Protein AF-A0A6V7U107-F1 (afdb_monomer)

Sequence (267 aa):
MDFKPQNLLFEKGKNPILKAIDFGGSVLLKDNNGNKRTKIIIKNATSSPYFLPPEINRQYLHSITDKIKESSNKNKYSFEREFIDINDNIRLIVSTKTDSWEFGIIILQMILLNDTAINYVGNSNWKKEIVETLSRINNFYTNSEEWIEGGKEQMELFNSEIKLLLEIRIKYPILFLLLSALMNKLPEERLSAEGIRNFLKFKCNIISFLSSNATSGFISMLNLKKRNSFSFTEEHVKLLEKGDKEEENILNKYNKLRIAPLCDKSF

Radius of gyration: 20.26 Å; Cα contacts (8 Å, |Δi|>4): 295; chains: 1; bounding box: 53×47×57 Å

Secondary structure (DSSP, 8-state):
----GGGEEEE-SSS-EEEE--GGG---SB-TT-PBPPEEE-TTSS--GGGS-HHHHHHHHHHHHHHHHHHHTT-------------S-EEE---HHHHHHHHHHHHHHHHHHHHHHTT-SS-TTHHHHHHHHHHHHHHHHHHTTTHHHHTHHHHHHTHHHHHHHHHHHHHSHHHHHHHHHHS-SSGGGSPPHHHHHHHHTTSSB---GGG-----HHHHHHHGGGTTS----HHHHHHHHHHHHHHHHHHHHTHHHHHSPBPP---

Nearest PDB structures (foldseek):
  8ver-assembly1_F  TM=1.456E-01  e=5.861E+00  Escherichia coli

Solvent-accessible surface area (backbone atoms only — not comparable to full-atom values): 15391 Å² total; per-residue (Å²): 79,44,61,47,74,91,29,49,48,76,46,85,60,101,73,66,44,78,42,81,50,74,67,86,37,63,76,72,58,51,48,101,85,67,48,77,44,68,44,67,51,49,98,87,58,57,45,68,78,53,47,50,42,39,69,51,49,50,53,51,52,51,58,48,51,54,50,49,56,63,51,52,79,72,54,93,78,76,98,62,96,68,81,78,81,72,85,65,70,41,76,43,82,71,58,79,42,44,41,31,25,14,51,27,49,49,52,50,51,53,52,51,47,58,64,44,63,76,75,45,92,79,59,90,54,56,68,57,55,50,52,51,50,45,34,52,49,38,48,53,56,50,48,58,67,59,43,79,79,52,43,68,65,57,49,66,76,41,46,68,54,55,50,50,54,39,50,42,29,50,75,38,40,71,59,36,56,50,36,53,34,22,58,22,52,51,55,74,68,12,35,28,75,65,21,49,54,31,39,80,66,47,61,15,17,72,88,50,86,89,76,58,97,52,83,33,59,68,44,45,58,62,57,32,68,79,66,81,68,59,81,78,54,73,67,54,50,54,39,49,59,50,23,53,52,48,45,51,54,47,42,64,74,37,54,56,40,70,72,29,52,74,47,47,42,68,134

Foldseek 3Di:
DADAPVQWDWDDDPDIDIDGHDCQLPDDQADPVRDGDWDFDDPPRHYDLLLFALQQNVLVVVVVVVVVVVVCVPDDDDPDPDPPPCRDGRTGRDDLLSNLSSVLLRLQLVVLCVVVVVVDPPDPCSVVVSVVLSNLLRVCLNCLVCCLVVFPVVCVVCVVNLLVLLVCLLPPVLSSLLSLQSNFNDSLSHAHPVLSVCSVVLQAAAPDLVHDPDDGSVSVVVVCVVVPRHDDDPSSVVSVVSSVVSNVVVCVVPVSNVPHHHGDSDD

Mean predicted aligned error: 11.2 Å

InterPro domains:
  IPR000719 Protein kinase domain [PS50011] (1-200)
  IPR011009 Protein kinase-like domain superfamily [SSF56112] (2-198)

Structure (mmCIF, N/CA/C/O backbone):
data_AF-A0A6V7U107-F1
#
_entry.id   AF-A0A6V7U107-F1
#
loop_
_atom_site.group_PDB
_atom_site.id
_atom_site.type_symbol
_atom_site.label_atom_id
_atom_site.label_alt_id
_atom_site.label_comp_id
_atom_site.label_asym_id
_atom_site.label_entity_id
_atom_site.label_seq_id
_atom_site.pdbx_PDB_ins_code
_atom_site.Cartn_x
_atom_site.Cartn_y
_atom_site.Cartn_z
_atom_site.occupancy
_atom_site.B_iso_or_equiv
_atom_site.auth_seq_id
_atom_site.auth_comp_id
_atom_site.auth_asym_id
_atom_site.auth_atom_id
_atom_site.pdbx_PDB_model_num
ATOM 1 N N . MET A 1 1 ? -0.071 -7.478 -10.499 1.00 71.19 1 MET A N 1
ATOM 2 C CA . MET A 1 1 ? 0.447 -7.067 -11.819 1.00 71.19 1 MET A CA 1
ATOM 3 C C . MET A 1 1 ? -0.593 -6.290 -12.622 1.00 71.19 1 MET A C 1
ATOM 5 O O . MET A 1 1 ? -0.212 -5.617 -13.575 1.00 71.19 1 MET A O 1
ATOM 9 N N . ASP A 1 2 ? -1.884 -6.410 -12.294 1.00 80.19 2 ASP A N 1
ATOM 10 C CA . ASP A 1 2 ? -2.918 -5.437 -12.671 1.00 80.19 2 ASP A CA 1
ATOM 11 C C . ASP A 1 2 ? -4.034 -5.417 -11.606 1.00 80.19 2 ASP A C 1
ATOM 13 O O . ASP A 1 2 ? -5.223 -5.351 -11.910 1.00 80.19 2 ASP A O 1
ATOM 17 N N . PHE A 1 3 ? -3.669 -5.572 -10.329 1.00 85.12 3 PHE A N 1
ATOM 18 C CA . PHE A 1 3 ? -4.636 -5.595 -9.242 1.00 85.12 3 PHE A CA 1
ATOM 19 C C . PHE A 1 3 ? -5.018 -4.160 -8.874 1.00 85.12 3 PHE A C 1
ATOM 21 O O . PHE A 1 3 ? -4.260 -3.419 -8.258 1.00 85.12 3 PHE A O 1
ATOM 28 N N . LYS A 1 4 ? -6.205 -3.739 -9.306 1.00 86.38 4 LYS A N 1
ATOM 29 C CA . LYS A 1 4 ? -6.712 -2.369 -9.150 1.00 86.38 4 LYS A CA 1
ATOM 30 C C . LYS A 1 4 ? -8.222 -2.385 -8.914 1.00 86.38 4 LYS A C 1
ATOM 32 O O . LYS A 1 4 ? -8.867 -3.376 -9.258 1.00 86.38 4 LYS A O 1
ATOM 37 N N . PRO A 1 5 ? -8.827 -1.306 -8.385 1.00 87.38 5 PRO A N 1
ATOM 38 C CA . PRO A 1 5 ? -10.258 -1.289 -8.080 1.00 87.38 5 PRO A CA 1
ATOM 39 C C . PRO A 1 5 ? -11.156 -1.587 -9.284 1.00 87.38 5 PRO A C 1
ATOM 41 O O . PRO A 1 5 ? -12.206 -2.194 -9.125 1.00 87.38 5 PRO A O 1
ATOM 44 N N . GLN A 1 6 ? -10.740 -1.200 -10.494 1.00 87.38 6 GLN A N 1
ATOM 45 C CA . GLN A 1 6 ? -11.477 -1.479 -11.732 1.00 87.38 6 GLN A CA 1
ATOM 46 C C . GLN A 1 6 ? -11.552 -2.981 -12.048 1.00 87.38 6 GLN A C 1
ATOM 48 O O . GLN A 1 6 ? -12.485 -3.415 -12.716 1.00 87.38 6 GLN A O 1
ATOM 53 N N . ASN A 1 7 ? -10.607 -3.765 -11.524 1.00 91.12 7 ASN A N 1
ATOM 54 C CA . ASN A 1 7 ? -10.512 -5.209 -11.720 1.00 91.12 7 ASN A CA 1
ATOM 55 C C . ASN A 1 7 ? -11.118 -5.987 -10.537 1.00 91.12 7 ASN A C 1
ATOM 57 O O . ASN A 1 7 ? -10.843 -7.172 -10.344 1.00 91.12 7 ASN A O 1
ATOM 61 N N . LEU A 1 8 ? -11.952 -5.321 -9.732 1.00 91.75 8 LEU A N 1
ATOM 62 C CA . LEU A 1 8 ? -12.686 -5.894 -8.612 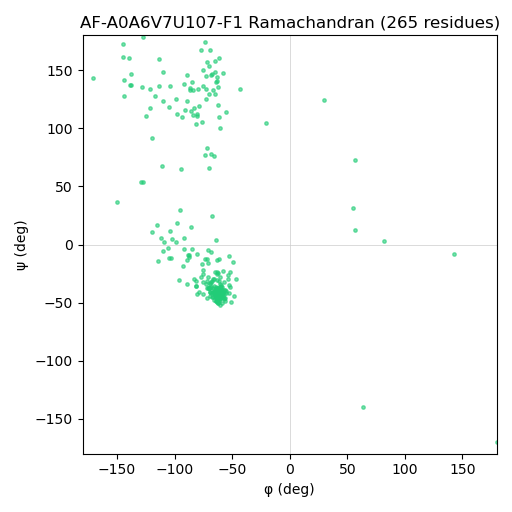1.00 91.75 8 LEU A CA 1
ATOM 63 C C . LEU A 1 8 ? -14.191 -5.691 -8.819 1.00 91.75 8 LEU A C 1
ATOM 65 O O . LEU A 1 8 ? -14.683 -4.565 -8.823 1.00 91.75 8 LEU A O 1
ATOM 69 N N . LEU A 1 9 ? -14.940 -6.787 -8.937 1.00 92.44 9 LEU A N 1
ATOM 70 C CA . LEU A 1 9 ? -16.400 -6.760 -8.985 1.00 92.44 9 LEU A CA 1
ATOM 71 C C . LEU A 1 9 ? -16.985 -7.086 -7.618 1.00 92.44 9 LEU A C 1
ATOM 73 O O . LEU A 1 9 ? -16.695 -8.135 -7.040 1.00 92.44 9 LEU A O 1
ATOM 77 N N . PHE A 1 10 ? -17.840 -6.195 -7.124 1.00 92.62 10 PHE A N 1
ATOM 78 C CA . PHE A 1 10 ? -18.552 -6.375 -5.868 1.00 92.62 10 PHE A CA 1
ATOM 79 C C . PHE A 1 10 ? -20.017 -6.737 -6.117 1.00 92.62 10 PHE A C 1
ATOM 81 O O . PHE A 1 10 ? -20.782 -5.957 -6.682 1.00 92.62 10 PHE A O 1
ATOM 88 N N . GLU A 1 11 ? -20.409 -7.918 -5.659 1.00 93.44 11 GLU A N 1
ATOM 89 C CA . GLU A 1 11 ? -21.779 -8.412 -5.700 1.00 93.44 11 GLU A CA 1
ATOM 90 C C . GLU A 1 11 ? -22.439 -8.175 -4.335 1.00 93.44 11 GLU A C 1
ATOM 92 O O . GLU A 1 11 ? -22.054 -8.765 -3.320 1.00 93.44 11 GLU A O 1
ATOM 97 N N . LYS A 1 12 ? -23.430 -7.275 -4.301 1.00 90.88 12 LYS A N 1
ATOM 98 C CA . LYS A 1 12 ? -24.182 -6.943 -3.085 1.00 90.88 12 LYS A CA 1
ATOM 99 C C . LYS A 1 12 ? -25.246 -8.013 -2.819 1.00 90.88 12 LYS A C 1
ATOM 101 O O . LYS A 1 12 ? -26.008 -8.368 -3.709 1.00 90.88 12 LYS A O 1
ATOM 106 N N . GLY A 1 13 ? -25.357 -8.472 -1.575 1.00 88.94 13 GLY A N 1
ATOM 107 C CA . GLY A 1 13 ? -26.360 -9.458 -1.168 1.00 88.94 13 GLY A CA 1
ATOM 108 C C . GLY A 1 13 ? -26.256 -9.808 0.314 1.00 88.94 13 GLY A C 1
ATOM 109 O O . GLY A 1 13 ? -25.519 -9.157 1.053 1.00 88.94 13 GLY A O 1
ATOM 110 N N . LYS A 1 14 ? -26.980 -10.852 0.750 1.00 86.75 14 LYS A N 1
ATOM 111 C CA . LYS A 1 14 ? -26.891 -11.375 2.132 1.00 86.75 14 LYS A CA 1
ATOM 112 C C . LYS A 1 14 ? -25.478 -11.860 2.476 1.00 86.75 14 LYS A C 1
ATOM 114 O O . LYS A 1 14 ? -25.039 -11.691 3.605 1.00 86.75 14 LYS A O 1
ATOM 119 N N . ASN A 1 15 ? -24.777 -12.404 1.481 1.00 89.38 15 ASN A N 1
ATOM 120 C CA . ASN A 1 15 ? -23.368 -12.766 1.548 1.00 89.38 15 ASN A CA 1
ATOM 121 C C . ASN A 1 15 ? -22.635 -11.946 0.481 1.00 89.38 15 ASN A C 1
ATOM 123 O O . ASN A 1 15 ? -22.631 -12.363 -0.675 1.00 89.38 15 ASN A O 1
ATOM 127 N N . PRO A 1 16 ? -22.108 -10.758 0.812 1.00 91.25 16 PRO A N 1
ATOM 128 C CA . PRO A 1 16 ? -21.412 -9.928 -0.162 1.00 91.25 16 PRO A CA 1
ATOM 129 C C . PRO A 1 16 ? -20.167 -10.649 -0.691 1.00 91.25 16 PRO A C 1
ATOM 131 O O . PRO A 1 16 ? -19.405 -11.226 0.087 1.00 91.25 16 PRO A O 1
ATOM 134 N N . ILE A 1 17 ? -19.957 -10.609 -2.009 1.00 92.62 17 ILE A N 1
ATOM 135 C CA . ILE A 1 17 ? -18.827 -11.277 -2.668 1.00 92.62 17 ILE A CA 1
ATOM 136 C C . ILE A 1 17 ? -18.003 -10.240 -3.421 1.00 92.62 17 ILE A C 1
ATOM 138 O O . ILE A 1 17 ? -18.543 -9.423 -4.161 1.00 92.62 17 ILE A O 1
ATOM 142 N N . LEU A 1 18 ? -16.683 -10.303 -3.258 1.00 92.25 18 LEU A N 1
ATOM 143 C CA . LEU A 1 18 ? -15.728 -9.547 -4.059 1.00 92.25 18 LEU A CA 1
ATOM 144 C C . LEU A 1 18 ? -14.974 -10.522 -4.970 1.00 92.25 18 LEU A C 1
ATOM 146 O O . LEU A 1 18 ? -14.384 -11.486 -4.483 1.00 92.25 18 LEU A O 1
ATOM 150 N N . LYS A 1 19 ? -15.017 -10.294 -6.284 1.00 92.94 19 LYS A N 1
ATOM 151 C CA . LYS A 1 19 ? -14.391 -11.146 -7.306 1.00 92.94 19 LYS A CA 1
ATOM 152 C C . LYS A 1 19 ? -13.322 -10.348 -8.048 1.00 92.94 19 LYS A C 1
ATOM 154 O O . LYS A 1 19 ? -13.613 -9.265 -8.550 1.00 92.94 19 LYS A O 1
ATOM 159 N N . ALA A 1 20 ? -12.108 -10.886 -8.133 1.00 91.38 20 ALA A N 1
ATOM 160 C CA . ALA A 1 20 ? -11.085 -10.355 -9.029 1.00 91.38 20 ALA A CA 1
ATOM 161 C C . ALA A 1 20 ? -11.401 -10.767 -10.474 1.00 91.38 20 ALA A C 1
ATOM 163 O O . ALA A 1 20 ? -11.779 -11.914 -10.725 1.00 91.38 20 ALA A O 1
ATOM 164 N N . ILE A 1 21 ? -11.258 -9.827 -11.400 1.00 93.06 21 ILE A N 1
ATOM 165 C CA . ILE A 1 21 ? -11.446 -10.020 -12.840 1.00 93.06 21 ILE A CA 1
ATOM 166 C C . ILE A 1 21 ? -10.210 -9.520 -13.596 1.00 93.06 21 ILE A C 1
ATOM 168 O O . ILE A 1 21 ? -9.279 -9.009 -12.983 1.00 93.06 21 ILE A O 1
ATOM 172 N N . ASP A 1 22 ? -10.224 -9.660 -14.922 1.00 86.62 22 ASP A N 1
ATOM 173 C CA . ASP A 1 22 ? -9.177 -9.159 -15.822 1.00 86.62 22 ASP A CA 1
ATOM 174 C C . ASP A 1 22 ? -7.766 -9.688 -15.498 1.00 86.62 22 ASP A C 1
ATOM 176 O O . ASP A 1 22 ? -6.870 -9.003 -15.006 1.00 86.62 22 ASP A O 1
ATOM 180 N N . PHE A 1 23 ? -7.567 -10.968 -15.809 1.00 86.62 23 PHE A N 1
ATOM 181 C CA . PHE A 1 23 ? -6.291 -11.664 -15.639 1.00 86.62 23 PHE A CA 1
ATOM 182 C C . PHE A 1 23 ? -5.346 -11.481 -16.842 1.00 86.62 23 PHE A C 1
ATOM 184 O O . PHE A 1 23 ? -4.357 -12.205 -16.962 1.00 86.62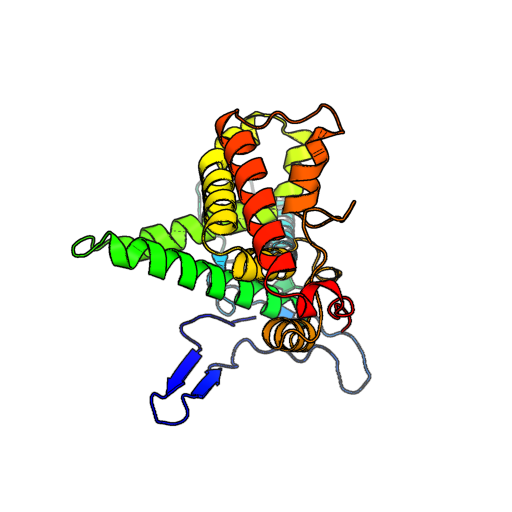 23 PHE A O 1
ATOM 191 N N . GLY A 1 24 ? -5.605 -10.515 -17.737 1.00 80.88 24 GLY A N 1
ATOM 192 C CA . GLY A 1 24 ? -4.728 -10.235 -18.884 1.00 80.88 24 GLY A CA 1
ATOM 193 C C . GLY A 1 24 ? -3.307 -9.836 -18.463 1.00 80.88 24 GLY A C 1
ATOM 194 O O . GLY A 1 24 ? -2.334 -10.117 -19.162 1.00 80.88 24 GLY A O 1
ATOM 195 N N . GLY A 1 25 ? -3.170 -9.246 -17.269 1.00 73.75 25 GLY A N 1
ATOM 196 C CA . GLY A 1 25 ? -1.890 -8.895 -16.654 1.00 73.75 25 GLY A CA 1
ATOM 197 C C . GLY A 1 25 ? -1.201 -10.025 -15.872 1.00 73.75 25 GLY A C 1
ATOM 198 O O . GLY A 1 25 ? -0.085 -9.812 -15.379 1.00 73.75 25 GLY A O 1
ATOM 199 N N . SER A 1 26 ? -1.821 -11.198 -15.724 1.00 78.75 26 SER A N 1
ATOM 200 C CA . SER A 1 26 ? -1.309 -12.288 -14.885 1.00 78.75 26 SER A CA 1
ATOM 201 C C . SER A 1 26 ? -0.050 -12.947 -15.447 1.00 78.75 26 SER A C 1
ATOM 203 O O . SER A 1 26 ? 0.216 -12.940 -16.648 1.00 78.75 26 SER A O 1
ATOM 205 N N . VAL A 1 27 ? 0.759 -13.516 -14.550 1.00 73.12 27 VAL A N 1
ATOM 206 C CA . VAL A 1 27 ? 2.044 -14.139 -14.886 1.00 73.12 27 VAL A CA 1
ATOM 207 C C . VAL A 1 27 ? 2.205 -15.429 -14.114 1.00 73.12 27 VAL A C 1
ATOM 209 O O . VAL A 1 27 ? 1.972 -15.476 -12.908 1.00 73.12 27 VAL A O 1
ATOM 212 N N . LEU A 1 28 ? 2.696 -16.456 -14.796 1.00 72.25 28 LEU A N 1
ATOM 213 C CA . LEU A 1 28 ? 3.173 -17.659 -14.140 1.00 72.25 28 LEU A CA 1
ATOM 214 C C . LEU A 1 28 ? 4.601 -17.424 -13.618 1.00 72.25 28 LEU A C 1
ATOM 216 O O . LEU A 1 28 ? 5.523 -17.278 -14.416 1.00 72.25 28 LEU A O 1
ATOM 220 N N . LEU A 1 29 ? 4.784 -17.382 -12.294 1.00 69.06 29 LEU A N 1
ATOM 221 C CA . LEU A 1 29 ? 6.070 -17.039 -11.658 1.00 69.06 29 LEU A CA 1
ATOM 222 C C . LEU A 1 29 ? 7.120 -18.160 -11.710 1.00 69.06 29 LEU A C 1
ATOM 224 O O . LEU A 1 29 ? 8.318 -17.881 -11.658 1.00 69.06 29 LEU A O 1
ATOM 228 N N . LYS A 1 30 ? 6.688 -19.420 -11.805 1.00 67.38 30 LYS A N 1
ATOM 229 C CA . LYS A 1 30 ? 7.560 -20.591 -11.953 1.00 67.38 30 LYS A CA 1
ATOM 230 C C . LYS A 1 30 ? 7.089 -21.428 -13.130 1.00 67.38 30 LYS A C 1
ATOM 232 O O . LYS A 1 30 ? 5.891 -21.643 -13.272 1.00 67.38 30 LYS A O 1
ATOM 237 N N . ASP A 1 31 ? 8.008 -21.888 -13.968 1.00 56.69 31 ASP A N 1
ATOM 238 C CA . ASP A 1 31 ? 7.661 -22.906 -14.959 1.00 56.69 31 ASP A CA 1
ATOM 239 C C . ASP A 1 31 ? 7.468 -24.287 -14.306 1.00 56.69 31 ASP A C 1
ATOM 241 O O . ASP A 1 31 ? 7.719 -24.475 -13.113 1.00 56.69 31 ASP A O 1
ATOM 245 N N . ASN A 1 32 ? 7.036 -25.267 -15.102 1.00 55.22 32 ASN A N 1
ATOM 246 C CA . ASN A 1 32 ? 6.824 -26.646 -14.649 1.00 55.22 32 ASN A CA 1
ATOM 247 C C . ASN A 1 32 ? 8.110 -27.326 -14.133 1.00 55.22 32 ASN A C 1
ATOM 249 O O . ASN A 1 32 ? 8.025 -28.372 -13.499 1.00 55.22 32 ASN A O 1
ATOM 253 N N . ASN A 1 33 ? 9.279 -26.724 -14.374 1.00 57.75 33 ASN A N 1
ATOM 254 C CA . ASN A 1 33 ? 10.587 -27.205 -13.938 1.00 57.75 33 ASN A CA 1
ATOM 255 C C . ASN A 1 33 ? 11.108 -26.428 -12.711 1.00 57.75 33 ASN A C 1
ATOM 257 O O . ASN A 1 33 ? 12.236 -26.644 -12.276 1.00 57.75 33 ASN A O 1
ATOM 261 N N . GLY A 1 34 ? 10.307 -25.517 -12.145 1.00 56.81 34 GLY A N 1
ATOM 262 C CA . GLY A 1 34 ? 10.660 -24.718 -10.972 1.00 56.81 34 GLY A CA 1
ATOM 263 C C . GLY A 1 34 ? 11.519 -23.482 -11.259 1.00 56.81 34 GLY A C 1
ATOM 264 O O . GLY A 1 34 ? 11.866 -22.767 -10.313 1.00 56.81 34 GLY A O 1
ATOM 265 N N . ASN A 1 35 ? 11.830 -23.173 -12.523 1.00 56.28 35 ASN A N 1
ATOM 266 C CA . ASN A 1 35 ? 12.622 -21.995 -12.875 1.00 56.28 35 ASN A CA 1
ATOM 267 C C . ASN A 1 35 ? 11.794 -20.720 -12.694 1.00 56.28 35 ASN A C 1
ATOM 269 O O . ASN A 1 35 ? 10.653 -20.635 -13.160 1.00 56.28 35 ASN A O 1
ATOM 273 N N . LYS A 1 36 ? 12.380 -19.698 -12.055 1.00 56.97 36 LYS A N 1
ATOM 274 C CA . LYS A 1 36 ? 11.758 -18.371 -11.930 1.00 56.97 36 LYS A CA 1
ATOM 275 C C . LYS A 1 36 ? 11.574 -17.762 -13.324 1.00 56.97 36 LYS A C 1
ATOM 277 O O . LYS A 1 36 ? 12.554 -17.539 -14.032 1.00 56.97 36 LYS A O 1
ATOM 282 N N . ARG A 1 37 ? 10.334 -17.458 -13.712 1.00 51.94 37 ARG A N 1
ATOM 283 C CA . ARG A 1 37 ? 10.047 -16.720 -14.949 1.00 51.94 37 ARG A CA 1
ATOM 284 C C . ARG A 1 37 ? 10.110 -15.216 -14.692 1.00 51.94 37 ARG A C 1
ATOM 286 O O . ARG A 1 37 ? 9.532 -14.715 -13.732 1.00 51.94 37 ARG A O 1
ATOM 293 N N . THR A 1 38 ? 10.797 -14.495 -15.573 1.00 50.00 38 THR A N 1
ATOM 294 C CA . THR A 1 38 ? 10.736 -13.030 -15.679 1.00 50.00 38 THR A CA 1
ATOM 295 C C . THR A 1 38 ? 9.553 -12.635 -16.560 1.00 50.00 38 THR A C 1
ATOM 297 O O . THR A 1 38 ? 9.294 -13.289 -17.571 1.00 50.00 38 THR A O 1
ATOM 300 N N . LYS A 1 39 ? 8.815 -11.575 -16.197 1.00 49.41 39 LYS A N 1
ATOM 301 C CA . LYS A 1 39 ? 7.766 -11.040 -17.075 1.00 49.41 39 LYS A CA 1
ATOM 302 C C . LYS A 1 39 ? 8.396 -10.040 -18.031 1.00 49.41 39 LYS A C 1
ATOM 304 O O . LYS A 1 39 ? 9.136 -9.159 -17.610 1.00 49.41 39 LYS A O 1
ATOM 309 N N . ILE A 1 40 ? 8.047 -10.130 -19.305 1.00 49.50 40 ILE A N 1
ATOM 310 C CA . ILE A 1 40 ? 8.185 -9.004 -20.224 1.00 49.50 40 ILE A CA 1
ATOM 311 C C . ILE A 1 40 ? 6.981 -8.085 -19.984 1.00 49.50 40 ILE A C 1
ATOM 313 O O . ILE A 1 40 ? 5.845 -8.469 -20.260 1.00 49.50 40 ILE A O 1
ATOM 317 N N . ILE A 1 41 ? 7.207 -6.901 -19.418 1.00 51.06 41 ILE A N 1
ATOM 318 C CA . ILE A 1 41 ? 6.200 -5.843 -19.375 1.00 51.06 41 ILE A CA 1
ATOM 319 C C . ILE A 1 41 ? 6.305 -5.055 -20.679 1.00 51.06 41 ILE A C 1
ATOM 321 O O . ILE A 1 41 ? 7.310 -4.403 -20.962 1.00 51.06 41 ILE A O 1
ATOM 325 N N . ILE A 1 42 ? 5.240 -5.136 -21.474 1.00 47.59 42 ILE A N 1
ATOM 326 C CA . ILE A 1 42 ? 5.003 -4.250 -22.611 1.00 47.59 42 ILE A CA 1
ATOM 327 C C . ILE A 1 42 ? 4.334 -2.993 -22.051 1.00 47.59 42 ILE A C 1
ATOM 329 O O . ILE A 1 42 ? 3.393 -3.100 -21.264 1.00 47.59 42 ILE A O 1
ATOM 333 N N . LYS A 1 43 ? 4.825 -1.820 -22.466 1.00 44.03 43 LYS A N 1
ATOM 334 C CA . LYS A 1 43 ? 4.519 -0.462 -21.970 1.00 44.03 43 LYS A CA 1
ATOM 335 C C . LYS A 1 43 ? 3.020 -0.119 -21.832 1.00 44.03 43 LYS A C 1
ATOM 337 O O . LYS A 1 43 ? 2.680 0.819 -21.123 1.00 44.03 43 LYS A O 1
ATOM 342 N N . ASN A 1 44 ? 2.135 -0.911 -22.443 1.00 40.44 44 ASN A N 1
ATOM 343 C CA . ASN A 1 44 ? 0.683 -0.711 -22.445 1.00 40.44 44 ASN A CA 1
ATOM 344 C C . ASN A 1 44 ? -0.118 -1.726 -21.600 1.00 40.44 44 ASN A C 1
ATOM 346 O O . ASN A 1 44 ? -1.342 -1.662 -21.605 1.00 40.44 44 ASN A O 1
ATOM 350 N N . ALA A 1 45 ? 0.525 -2.675 -20.902 1.00 38.41 45 ALA A N 1
ATOM 351 C CA . ALA A 1 45 ? -0.148 -3.878 -20.385 1.00 38.41 45 ALA A CA 1
ATOM 352 C C . ALA A 1 45 ? -0.132 -4.070 -18.854 1.00 38.41 45 ALA A C 1
ATOM 354 O O . ALA A 1 45 ? -0.463 -5.157 -18.376 1.00 38.41 45 ALA A O 1
ATOM 355 N N . THR A 1 46 ? 0.274 -3.080 -18.059 1.00 43.47 46 THR A N 1
ATOM 356 C CA . THR A 1 46 ? 0.340 -3.245 -16.596 1.00 43.47 46 THR A CA 1
ATOM 357 C C . THR A 1 46 ? -0.042 -1.967 -15.878 1.00 43.47 46 THR A C 1
ATOM 359 O O . THR A 1 46 ? 0.524 -0.933 -16.212 1.00 43.47 46 THR A O 1
ATOM 362 N N . SER A 1 47 ? -0.986 -2.083 -14.934 1.00 50.28 47 SER A N 1
ATOM 363 C CA . SER A 1 47 ? -1.303 -1.203 -13.797 1.00 50.28 47 SER A CA 1
ATOM 364 C C . SER A 1 47 ? -1.000 0.292 -13.968 1.00 50.28 47 SER A C 1
ATOM 366 O O . SER A 1 47 ? 0.15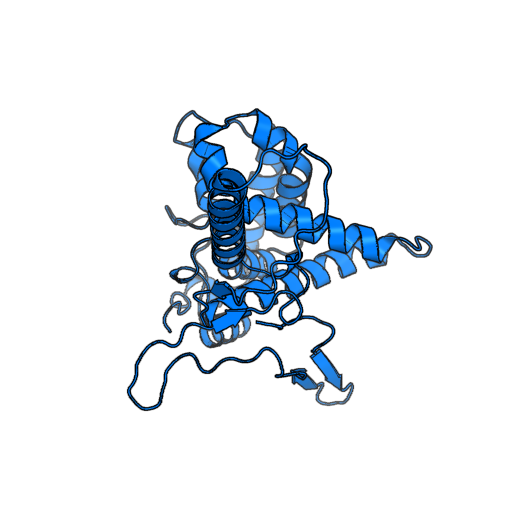4 0.674 -14.155 1.00 50.28 47 SER A O 1
ATOM 368 N N . SER A 1 48 ? -2.002 1.163 -13.784 1.00 61.06 48 SER A N 1
ATOM 369 C CA . SER A 1 48 ? -1.790 2.620 -13.761 1.00 61.06 48 SER A CA 1
ATOM 370 C C . SER A 1 48 ? -0.539 2.970 -12.926 1.00 61.06 48 SER A C 1
ATOM 372 O O . SER A 1 48 ? -0.410 2.417 -11.836 1.00 61.06 48 SER A O 1
ATOM 374 N N . PRO A 1 49 ? 0.381 3.844 -13.386 1.00 64.81 49 PRO A N 1
ATOM 375 C CA . PRO A 1 49 ? 1.763 3.932 -12.877 1.00 64.81 49 PRO A CA 1
ATOM 376 C C . PRO A 1 49 ? 1.936 4.070 -11.355 1.00 64.81 49 PRO A C 1
ATOM 378 O O . PRO A 1 49 ? 2.969 3.699 -10.807 1.00 64.81 49 PRO A O 1
ATOM 381 N N . TYR A 1 50 ? 0.923 4.577 -10.652 1.00 73.25 50 TYR A N 1
ATOM 382 C CA . TYR A 1 50 ? 0.907 4.737 -9.197 1.00 73.25 50 TYR A CA 1
ATOM 383 C C . TYR A 1 50 ? 0.574 3.451 -8.410 1.00 73.25 50 TYR A C 1
ATOM 385 O O . TYR A 1 50 ? 0.702 3.441 -7.190 1.00 73.25 50 TYR A O 1
ATOM 393 N N . PHE A 1 51 ? 0.170 2.369 -9.082 1.00 80.88 51 PHE A N 1
ATOM 394 C CA . PHE A 1 51 ? 0.035 1.028 -8.498 1.00 80.88 51 PHE A CA 1
ATOM 395 C C . PHE A 1 51 ? 1.325 0.205 -8.599 1.00 80.88 51 PHE A C 1
ATOM 397 O O . PHE A 1 51 ? 1.435 -0.827 -7.941 1.00 80.88 51 PHE A O 1
ATOM 404 N N . LEU A 1 52 ? 2.304 0.644 -9.400 1.00 81.94 52 LEU A N 1
ATOM 405 C CA . LEU A 1 52 ? 3.564 -0.077 -9.545 1.00 81.94 52 LEU A CA 1
ATOM 406 C C . LEU A 1 52 ? 4.385 0.024 -8.257 1.00 81.94 52 LEU A C 1
ATOM 408 O O . LEU A 1 52 ? 4.614 1.137 -7.777 1.00 81.94 52 LEU A O 1
ATOM 412 N N . PRO A 1 53 ? 4.874 -1.104 -7.719 1.00 84.69 53 PRO A N 1
ATOM 413 C CA . PRO A 1 53 ? 5.687 -1.082 -6.517 1.00 84.69 53 PRO A CA 1
ATOM 414 C C . PRO A 1 53 ? 7.093 -0.504 -6.786 1.00 84.69 53 PRO A C 1
ATOM 416 O O . PRO A 1 53 ? 7.580 -0.577 -7.923 1.00 84.69 53 PRO A O 1
ATOM 419 N N . PRO A 1 54 ? 7.783 0.021 -5.754 1.00 83.00 54 PRO A N 1
ATOM 420 C CA . PRO A 1 54 ? 9.095 0.667 -5.864 1.00 83.00 54 PRO A CA 1
ATOM 421 C C . PRO A 1 54 ? 10.147 -0.118 -6.657 1.00 83.00 54 PRO A C 1
ATOM 423 O O . PRO A 1 54 ? 10.848 0.447 -7.495 1.00 83.00 54 PRO A O 1
ATOM 426 N N . GLU A 1 55 ? 10.258 -1.426 -6.423 1.00 79.12 55 GLU A N 1
ATOM 427 C CA . GLU A 1 55 ? 11.226 -2.307 -7.079 1.00 79.12 55 GLU A CA 1
ATOM 428 C C . GLU A 1 55 ? 10.952 -2.480 -8.572 1.00 79.12 55 GLU A C 1
ATOM 430 O O . GLU A 1 55 ? 11.892 -2.648 -9.347 1.00 79.12 55 GLU A O 1
ATOM 435 N N . ILE A 1 56 ? 9.686 -2.425 -8.992 1.00 79.75 56 ILE A N 1
ATOM 436 C CA . ILE A 1 56 ? 9.307 -2.511 -10.404 1.00 79.75 56 ILE A CA 1
ATOM 437 C C . ILE A 1 56 ? 9.505 -1.155 -11.076 1.00 79.75 56 ILE A C 1
ATOM 439 O O . ILE A 1 56 ? 10.068 -1.086 -12.169 1.00 79.75 56 ILE A O 1
ATOM 443 N N . ASN A 1 57 ? 9.106 -0.076 -10.399 1.00 77.88 57 ASN A N 1
ATOM 444 C CA . ASN A 1 57 ? 9.265 1.284 -10.900 1.00 77.88 57 ASN A CA 1
ATOM 445 C C . ASN A 1 57 ? 10.750 1.623 -11.138 1.00 77.88 57 ASN A C 1
ATOM 447 O O . ASN A 1 57 ? 11.119 2.125 -12.196 1.00 77.88 57 ASN A O 1
ATOM 451 N N . ARG A 1 58 ? 11.642 1.238 -10.215 1.00 75.25 58 ARG A N 1
ATOM 452 C CA . ARG A 1 58 ? 13.098 1.396 -10.387 1.00 75.25 58 ARG A CA 1
ATOM 453 C C . ARG A 1 58 ? 13.661 0.601 -11.556 1.00 75.25 58 ARG A C 1
ATOM 455 O O . ARG A 1 58 ? 14.425 1.150 -12.343 1.00 75.25 58 ARG A O 1
ATOM 462 N N . GLN A 1 59 ? 13.291 -0.675 -11.690 1.00 73.06 59 GLN A N 1
ATOM 463 C CA . GLN A 1 59 ? 13.738 -1.500 -12.820 1.00 73.06 59 GLN A CA 1
ATOM 464 C C . GLN A 1 59 ? 13.316 -0.883 -14.160 1.00 73.06 59 GLN A C 1
ATOM 466 O O . GLN A 1 59 ? 14.094 -0.880 -15.115 1.00 73.06 59 GLN A O 1
ATOM 471 N N . TYR A 1 60 ? 12.108 -0.319 -14.217 1.00 72.56 60 TYR A N 1
ATOM 472 C CA . TYR A 1 60 ? 11.613 0.399 -15.385 1.00 72.56 60 TYR A CA 1
ATOM 473 C C . TYR A 1 60 ? 12.449 1.653 -15.687 1.00 72.56 60 TYR A C 1
ATOM 475 O O . TYR A 1 60 ? 12.912 1.815 -16.816 1.00 72.56 60 TYR A O 1
ATOM 483 N N . LEU A 1 61 ? 12.716 2.496 -14.683 1.00 69.38 61 LEU A N 1
ATOM 484 C CA . LEU A 1 61 ? 13.540 3.704 -14.834 1.00 69.38 61 LEU A CA 1
ATOM 485 C C . LEU A 1 61 ? 14.981 3.392 -15.273 1.00 69.38 61 LEU A C 1
ATOM 487 O O . LEU A 1 61 ? 15.496 4.046 -16.184 1.00 69.38 61 LEU A O 1
ATOM 491 N N . HIS A 1 62 ? 15.615 2.370 -14.688 1.00 69.00 62 HIS A N 1
ATOM 492 C CA . HIS A 1 62 ? 16.942 1.907 -15.110 1.00 69.00 62 HIS A CA 1
ATOM 493 C C . HIS A 1 62 ? 16.934 1.422 -16.561 1.00 69.00 62 HIS A C 1
ATOM 495 O O . HIS A 1 62 ? 17.730 1.894 -17.368 1.00 69.00 62 HIS A O 1
ATOM 501 N N . SER A 1 63 ? 15.970 0.567 -16.921 1.00 66.00 63 SER A N 1
ATOM 502 C CA . SER A 1 63 ? 15.852 0.019 -18.279 1.00 66.00 63 SER A CA 1
ATOM 503 C C . SER A 1 63 ? 15.662 1.105 -19.343 1.00 66.00 63 SER A C 1
ATOM 505 O O . SER A 1 63 ? 16.144 0.966 -20.464 1.00 66.00 63 SER A O 1
ATOM 507 N N . ILE A 1 64 ? 14.952 2.188 -19.013 1.00 66.81 64 ILE A N 1
ATOM 508 C CA . ILE A 1 64 ? 14.806 3.346 -19.904 1.00 66.81 64 ILE A CA 1
ATOM 509 C C . ILE A 1 64 ? 16.112 4.127 -20.000 1.00 66.81 64 ILE A C 1
ATOM 511 O O . ILE A 1 64 ? 16.523 4.488 -21.098 1.00 66.81 64 ILE A O 1
ATOM 515 N N . THR A 1 65 ? 16.762 4.391 -18.867 1.00 64.81 65 THR A N 1
ATOM 516 C CA . THR A 1 65 ? 17.999 5.181 -18.817 1.00 64.81 65 THR A CA 1
ATOM 517 C C . THR A 1 65 ? 19.113 4.525 -19.626 1.00 64.81 65 THR A C 1
ATOM 519 O O . THR A 1 65 ? 19.798 5.209 -20.387 1.00 64.81 65 THR A O 1
ATOM 522 N N . ASP A 1 66 ? 19.267 3.206 -19.511 1.00 66.12 66 ASP A N 1
ATOM 523 C CA . ASP A 1 66 ? 20.275 2.453 -20.259 1.00 66.12 66 ASP A CA 1
ATOM 524 C C . ASP A 1 66 ? 19.988 2.495 -21.764 1.00 66.12 66 ASP A C 1
ATOM 526 O O . ASP A 1 66 ? 20.878 2.821 -22.548 1.00 66.12 66 ASP A O 1
ATOM 530 N N . LYS A 1 67 ? 18.721 2.330 -22.170 1.00 65.06 67 LYS A N 1
ATOM 531 C CA . LYS A 1 67 ? 18.309 2.485 -23.576 1.00 65.06 67 LYS A CA 1
ATOM 532 C C . LYS A 1 67 ? 18.549 3.896 -24.113 1.00 65.06 67 LYS A C 1
ATOM 534 O O . LYS A 1 67 ? 19.022 4.045 -25.236 1.00 65.06 67 LYS A O 1
ATOM 539 N N . ILE A 1 68 ? 18.268 4.934 -23.320 1.00 61.88 68 ILE A N 1
ATOM 540 C CA . ILE A 1 68 ? 18.539 6.327 -23.703 1.00 61.88 68 ILE A CA 1
ATOM 541 C C . ILE A 1 68 ? 20.043 6.540 -23.903 1.00 61.88 68 ILE A C 1
ATOM 543 O O . ILE A 1 68 ? 20.440 7.158 -24.894 1.00 61.88 68 ILE A O 1
ATOM 547 N N . LYS A 1 69 ? 20.890 6.012 -23.010 1.00 60.91 69 LYS A N 1
ATOM 548 C CA . LYS A 1 69 ? 22.359 6.073 -23.131 1.00 60.91 69 LYS A CA 1
ATOM 549 C C . LYS A 1 69 ? 22.865 5.326 -24.370 1.00 60.91 69 LYS A C 1
ATOM 551 O O . LYS A 1 69 ? 23.703 5.846 -25.102 1.00 60.91 69 LYS A O 1
ATOM 556 N N . GLU A 1 70 ? 22.313 4.151 -24.656 1.00 59.91 70 GLU A N 1
ATOM 557 C CA . GLU A 1 70 ? 22.626 3.385 -25.867 1.00 59.91 70 GLU A CA 1
ATOM 558 C C . GLU A 1 70 ? 22.201 4.121 -27.150 1.00 59.91 70 GLU A C 1
ATOM 560 O O . GLU A 1 70 ? 22.943 4.118 -28.135 1.00 59.91 70 GLU A O 1
ATOM 565 N N . SER A 1 71 ? 21.053 4.812 -27.141 1.00 56.28 71 SER A N 1
ATOM 566 C CA . SER A 1 71 ? 20.583 5.604 -28.287 1.00 56.28 71 SER A CA 1
ATOM 567 C C . SER A 1 71 ? 21.325 6.933 -28.467 1.00 56.28 71 SER A C 1
ATOM 569 O O . SER A 1 71 ? 21.537 7.373 -29.596 1.00 56.28 71 SER A O 1
ATOM 571 N N . SER A 1 72 ? 21.769 7.568 -27.377 1.00 51.44 72 SER A N 1
ATOM 572 C CA . SER A 1 72 ? 22.464 8.867 -27.417 1.00 51.44 72 SER A CA 1
ATOM 573 C C . SER A 1 72 ? 23.920 8.762 -27.879 1.00 51.44 72 SER A C 1
ATOM 575 O O . SER A 1 72 ? 24.463 9.737 -28.394 1.00 51.44 72 SER A O 1
ATOM 577 N N . ASN A 1 73 ? 24.512 7.563 -27.857 1.00 50.59 73 ASN A N 1
ATOM 578 C CA . ASN A 1 73 ? 25.745 7.267 -28.595 1.00 50.59 73 ASN A CA 1
ATOM 579 C C . ASN A 1 73 ? 25.551 7.195 -30.123 1.00 50.59 73 ASN A C 1
ATOM 581 O O . ASN A 1 73 ? 26.534 7.038 -30.848 1.00 50.59 73 ASN A O 1
ATOM 585 N N . LYS A 1 74 ? 24.315 7.307 -30.635 1.00 46.28 74 LYS A N 1
ATOM 586 C CA . LYS A 1 74 ? 24.022 7.225 -32.073 1.00 46.28 74 LYS A CA 1
ATOM 587 C C . LYS A 1 74 ? 23.493 8.492 -32.727 1.00 46.28 74 LYS A C 1
ATOM 589 O O . LYS A 1 74 ? 23.546 8.517 -33.945 1.00 46.28 74 LYS A O 1
ATOM 594 N N . ASN A 1 75 ? 23.043 9.521 -32.006 1.00 38.16 75 ASN A N 1
ATOM 595 C CA . ASN A 1 75 ? 22.862 10.871 -32.559 1.00 38.16 75 ASN A CA 1
ATOM 596 C C . ASN A 1 75 ? 22.545 11.899 -31.463 1.00 38.16 75 ASN A C 1
ATOM 598 O O . ASN A 1 75 ? 21.829 11.637 -30.501 1.00 38.16 75 ASN A O 1
ATOM 602 N N . LYS A 1 76 ? 23.097 13.094 -31.658 1.00 41.88 76 LYS A N 1
ATOM 603 C CA . LYS A 1 76 ? 23.023 14.280 -30.804 1.00 41.88 76 LYS A CA 1
ATOM 604 C C . LYS A 1 76 ? 21.640 14.931 -30.966 1.00 41.88 76 LYS A C 1
ATOM 606 O O . LYS A 1 76 ? 21.421 15.562 -31.992 1.00 41.88 76 LYS A O 1
ATOM 611 N N . TYR A 1 77 ? 20.729 14.795 -29.998 1.00 36.00 77 TYR A N 1
ATOM 612 C CA . TYR A 1 77 ? 19.454 15.528 -30.010 1.00 36.00 77 TYR A CA 1
ATOM 613 C C . TYR A 1 77 ? 19.039 16.097 -28.650 1.00 36.00 77 TYR A C 1
ATOM 615 O O . TYR A 1 77 ? 19.358 15.577 -27.583 1.00 36.00 77 TYR A O 1
ATOM 623 N N . SER A 1 78 ? 18.375 17.241 -28.778 1.00 30.11 78 SER A N 1
ATOM 624 C CA . SER A 1 78 ? 17.887 18.201 -27.798 1.00 30.11 78 SER A CA 1
ATOM 625 C C . SER A 1 78 ? 16.761 17.669 -26.912 1.00 30.11 78 SER A C 1
ATOM 627 O O . SER A 1 78 ? 15.911 16.905 -27.353 1.00 30.11 78 SER A O 1
ATOM 629 N N . PHE A 1 79 ? 16.748 18.147 -25.665 1.00 28.14 79 PHE A N 1
ATOM 630 C CA . PHE A 1 79 ? 15.712 17.936 -24.652 1.00 28.14 79 PHE A CA 1
ATOM 631 C C . PHE A 1 79 ? 14.380 18.603 -25.060 1.00 28.14 79 PHE A C 1
ATOM 633 O O . PHE A 1 79 ? 13.990 19.635 -24.523 1.00 28.14 79 PHE A O 1
ATOM 640 N N . GLU A 1 80 ? 13.651 18.001 -25.990 1.00 26.42 80 GLU A N 1
ATOM 641 C CA . GLU A 1 80 ? 12.191 18.093 -26.019 1.00 26.42 80 GLU A CA 1
ATOM 642 C C . GLU A 1 80 ? 11.653 16.762 -25.490 1.00 26.42 80 GLU A C 1
ATOM 644 O O . GLU A 1 80 ? 12.205 15.703 -25.785 1.00 26.42 80 GLU A O 1
ATOM 649 N N . ARG A 1 81 ? 10.633 16.80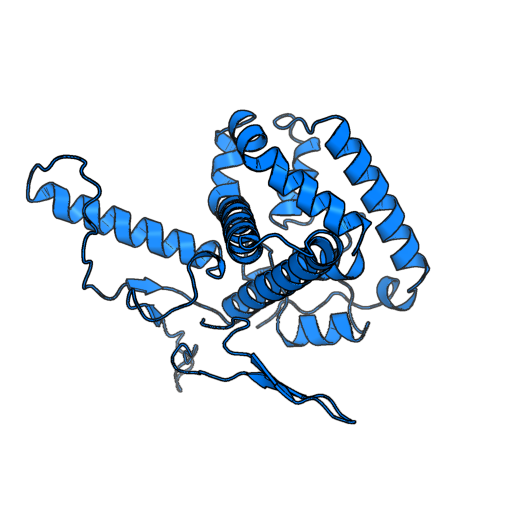1 -24.619 1.00 31.61 81 ARG A N 1
ATOM 650 C CA . ARG A 1 81 ? 9.983 15.600 -24.062 1.00 31.61 81 ARG A CA 1
ATOM 651 C C . ARG A 1 81 ? 9.186 14.889 -25.162 1.00 31.61 81 ARG A C 1
ATOM 653 O O . ARG A 1 81 ? 7.962 14.834 -25.108 1.00 31.61 81 ARG A O 1
ATOM 660 N N . GLU A 1 82 ? 9.869 14.362 -26.165 1.00 24.78 82 GLU A N 1
ATOM 661 C CA . GLU A 1 82 ? 9.300 13.408 -27.098 1.00 24.78 82 GLU A CA 1
ATOM 662 C C . GLU A 1 82 ? 9.151 12.073 -26.369 1.00 24.78 82 GLU A C 1
ATOM 664 O O . GLU A 1 82 ? 10.080 11.547 -25.749 1.00 24.78 82 GLU A O 1
ATOM 669 N N . PHE A 1 83 ? 7.931 11.542 -26.385 1.00 28.39 83 PHE A N 1
ATOM 670 C CA . PHE A 1 83 ? 7.637 10.207 -25.895 1.00 28.39 83 PHE A CA 1
ATOM 671 C C . PHE A 1 83 ? 8.456 9.212 -26.720 1.00 28.39 83 PHE A C 1
ATOM 673 O O . PHE A 1 83 ? 8.072 8.870 -27.832 1.00 28.39 83 PHE A O 1
ATOM 680 N N . ILE A 1 84 ? 9.583 8.742 -26.181 1.00 30.83 84 ILE A N 1
ATOM 681 C CA . ILE A 1 84 ? 10.354 7.671 -26.814 1.00 30.83 84 ILE A CA 1
ATOM 682 C C . ILE A 1 84 ? 9.443 6.443 -26.869 1.00 30.83 84 ILE A C 1
ATOM 684 O O . ILE A 1 84 ? 9.118 5.843 -25.832 1.00 30.83 84 ILE A O 1
ATOM 688 N N . ASP A 1 85 ? 9.004 6.086 -28.073 1.00 33.88 85 ASP A N 1
ATOM 689 C CA . ASP A 1 85 ? 8.256 4.866 -28.342 1.00 33.88 85 ASP A CA 1
ATOM 690 C C . ASP A 1 85 ? 9.224 3.679 -28.278 1.00 33.88 85 ASP A C 1
ATOM 692 O O . ASP A 1 85 ? 9.742 3.174 -29.271 1.00 33.88 85 ASP A O 1
ATOM 696 N N . ILE A 1 86 ? 9.567 3.293 -27.048 1.00 43.34 86 ILE A N 1
ATOM 697 C CA . ILE A 1 86 ? 10.354 2.098 -26.764 1.00 43.34 86 ILE A CA 1
ATOM 698 C C . ILE A 1 86 ? 9.433 0.902 -27.036 1.00 43.34 86 ILE A C 1
ATOM 700 O O . ILE A 1 86 ? 8.833 0.354 -26.113 1.00 43.34 86 ILE A O 1
ATOM 704 N N . ASN A 1 87 ? 9.335 0.501 -28.306 1.00 43.34 87 ASN A N 1
ATOM 705 C CA . ASN A 1 87 ? 8.689 -0.738 -28.767 1.00 43.34 87 ASN A CA 1
ATOM 706 C C . ASN A 1 87 ? 9.398 -2.015 -28.264 1.00 43.34 87 ASN A C 1
ATOM 708 O O . ASN A 1 87 ? 9.003 -3.135 -28.581 1.00 43.34 87 ASN A O 1
ATOM 712 N N . ASP A 1 88 ? 10.426 -1.863 -27.430 1.00 49.16 88 ASP A N 1
ATOM 713 C CA . ASP A 1 88 ? 11.195 -2.957 -26.866 1.00 49.16 88 ASP A CA 1
ATOM 714 C C . ASP A 1 88 ?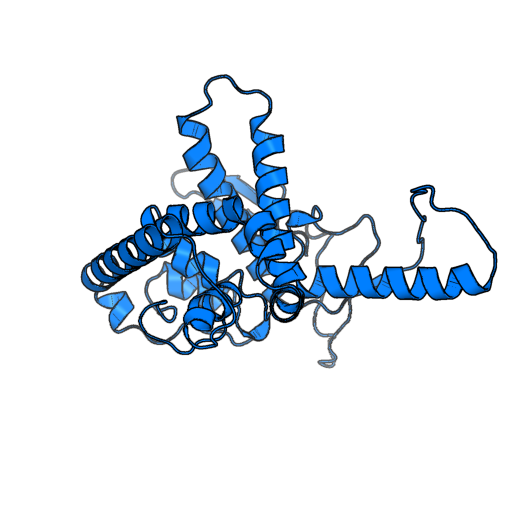 10.658 -3.392 -25.502 1.00 49.16 88 ASP A C 1
ATOM 716 O O . ASP A 1 88 ? 10.858 -2.725 -24.482 1.00 49.16 88 ASP A O 1
ATOM 720 N N . ASN A 1 89 ? 10.063 -4.581 -25.506 1.00 54.50 89 ASN A N 1
ATOM 721 C CA . ASN A 1 89 ? 9.882 -5.504 -24.386 1.00 54.50 89 ASN A CA 1
ATOM 722 C C . ASN A 1 89 ? 10.863 -5.265 -23.214 1.00 54.50 89 ASN A C 1
ATOM 724 O O . ASN A 1 89 ? 12.032 -5.647 -23.290 1.00 54.50 89 ASN A O 1
ATOM 728 N N . ILE A 1 90 ? 10.399 -4.675 -22.104 1.00 57.84 90 ILE A N 1
ATOM 729 C CA . ILE A 1 90 ? 11.203 -4.535 -20.878 1.00 57.84 90 ILE A CA 1
ATOM 730 C C . ILE A 1 90 ? 10.977 -5.778 -20.017 1.00 57.84 90 ILE A C 1
ATOM 732 O O . ILE A 1 90 ? 9.845 -6.099 -19.664 1.00 57.84 90 ILE A O 1
ATOM 736 N N . ARG A 1 91 ? 12.045 -6.499 -19.663 1.00 59.00 91 ARG A N 1
ATOM 737 C CA . ARG A 1 91 ? 11.955 -7.619 -18.714 1.00 59.00 91 ARG A CA 1
ATOM 738 C C . ARG A 1 91 ? 12.000 -7.082 -17.292 1.00 59.00 91 ARG A C 1
ATOM 740 O O . ARG A 1 91 ? 13.007 -6.515 -16.891 1.00 59.00 91 ARG A O 1
ATOM 747 N N . LEU A 1 92 ? 10.929 -7.301 -16.539 1.00 65.56 92 LEU A N 1
ATOM 748 C CA . LEU A 1 92 ? 10.825 -6.940 -15.133 1.00 65.56 92 LEU A CA 1
ATOM 749 C C . LEU A 1 92 ? 10.732 -8.203 -14.271 1.00 65.56 92 LEU A C 1
ATOM 751 O O . LEU A 1 92 ? 10.030 -9.172 -14.588 1.00 65.56 92 LEU A O 1
ATOM 755 N N . ILE A 1 93 ? 11.475 -8.194 -13.170 1.00 67.50 93 ILE A N 1
ATOM 756 C CA . ILE A 1 93 ? 11.450 -9.234 -12.148 1.00 67.50 93 ILE A CA 1
ATOM 757 C C . ILE A 1 93 ? 10.288 -8.922 -11.214 1.00 67.50 93 ILE A C 1
ATOM 759 O O . ILE A 1 93 ? 10.327 -7.946 -10.469 1.00 67.50 93 ILE A O 1
ATOM 763 N N . VAL A 1 94 ? 9.264 -9.767 -11.268 1.00 74.25 94 VAL A N 1
ATOM 764 C CA . VAL A 1 94 ? 8.013 -9.622 -10.516 1.00 74.25 94 VAL A CA 1
ATOM 765 C C . VAL A 1 94 ? 7.882 -10.739 -9.485 1.00 74.25 94 VAL A C 1
ATOM 767 O O . VAL A 1 94 ? 8.506 -11.795 -9.611 1.00 74.25 94 VAL A O 1
ATOM 770 N N . SER A 1 95 ? 7.056 -10.530 -8.463 1.00 79.81 95 SER A N 1
ATOM 771 C CA . SER A 1 95 ? 6.768 -11.553 -7.456 1.00 79.81 95 SER A CA 1
ATOM 772 C C . SER A 1 95 ? 5.322 -11.463 -6.973 1.00 79.81 95 SER A C 1
ATOM 774 O O . SER A 1 95 ? 4.622 -10.500 -7.271 1.00 79.81 95 SER A O 1
ATOM 776 N N . THR A 1 96 ? 4.874 -12.432 -6.171 1.00 81.38 96 THR A N 1
ATOM 777 C CA . THR A 1 96 ? 3.561 -12.358 -5.499 1.00 81.38 96 THR A CA 1
ATOM 778 C C . THR A 1 96 ? 3.426 -11.119 -4.607 1.00 81.38 96 THR A C 1
ATOM 780 O O . THR A 1 96 ? 2.321 -10.649 -4.358 1.00 81.38 96 THR A O 1
ATOM 783 N N . LYS A 1 97 ? 4.548 -10.541 -4.163 1.00 85.44 97 LYS A N 1
ATOM 784 C CA . LYS A 1 97 ? 4.599 -9.331 -3.332 1.00 85.44 97 LYS A CA 1
ATOM 785 C C . LYS A 1 97 ? 4.274 -8.053 -4.108 1.00 85.44 97 LYS A C 1
ATOM 787 O O . LYS A 1 97 ? 4.045 -7.014 -3.489 1.00 85.44 97 LYS A O 1
ATOM 792 N N . THR A 1 98 ? 4.241 -8.119 -5.440 1.00 85.88 98 THR A N 1
ATOM 793 C CA . THR A 1 98 ? 3.726 -7.039 -6.288 1.00 85.88 98 THR A CA 1
ATOM 794 C C . THR A 1 98 ? 2.228 -6.845 -6.048 1.00 85.88 98 THR A C 1
ATOM 796 O O . THR A 1 98 ? 1.796 -5.724 -5.806 1.00 85.88 98 THR A O 1
ATOM 799 N N . ASP A 1 99 ? 1.453 -7.931 -5.989 1.00 87.94 99 ASP A N 1
ATOM 800 C CA . ASP A 1 99 ? 0.006 -7.856 -5.744 1.00 87.94 99 ASP A CA 1
ATOM 801 C C . ASP A 1 99 ? -0.302 -7.389 -4.307 1.00 87.94 99 ASP A C 1
ATOM 803 O O . ASP A 1 99 ? -1.273 -6.669 -4.080 1.00 87.94 99 ASP A O 1
ATOM 807 N N . SER A 1 100 ? 0.555 -7.727 -3.332 1.00 90.56 100 SER A N 1
ATOM 808 C CA . SER A 1 100 ? 0.455 -7.194 -1.964 1.00 90.56 100 SER A CA 1
ATOM 809 C C . SER A 1 100 ? 0.612 -5.670 -1.921 1.00 90.56 100 SER A C 1
ATOM 811 O O . SER A 1 100 ? -0.136 -4.997 -1.212 1.00 90.56 100 SER A O 1
ATOM 813 N N . TRP A 1 101 ? 1.560 -5.112 -2.682 1.00 90.81 101 TRP A N 1
ATOM 814 C CA . TRP A 1 101 ? 1.721 -3.660 -2.790 1.00 90.81 101 TRP A CA 1
ATOM 815 C C . TRP A 1 101 ? 0.490 -3.008 -3.418 1.00 90.81 101 TRP A C 1
ATOM 817 O O . TRP A 1 101 ? -0.066 -2.062 -2.861 1.00 90.81 101 TRP A O 1
ATOM 827 N N . GLU A 1 102 ? 0.041 -3.549 -4.552 1.00 90.88 102 GLU A N 1
ATOM 828 C CA . GLU A 1 102 ? -1.148 -3.085 -5.267 1.00 90.88 102 GLU A CA 1
ATOM 829 C C . GLU A 1 102 ? -2.379 -3.080 -4.339 1.00 90.88 102 GLU A C 1
ATOM 831 O O . GLU A 1 102 ? -3.118 -2.096 -4.285 1.00 90.88 102 GLU A O 1
ATOM 836 N N . PHE A 1 103 ? -2.540 -4.114 -3.506 1.00 93.06 103 PHE A N 1
ATOM 837 C CA . PHE A 1 103 ? -3.582 -4.162 -2.479 1.00 93.06 103 PHE A CA 1
ATOM 838 C C . PHE A 1 103 ? -3.437 -3.064 -1.412 1.00 93.06 103 PHE A C 1
ATOM 840 O O . PHE A 1 103 ? -4.437 -2.483 -0.987 1.00 93.06 103 PHE A O 1
ATOM 847 N N . GLY A 1 104 ? -2.208 -2.732 -1.008 1.00 93.12 104 GLY A N 1
ATOM 848 C CA . GLY A 1 104 ? -1.929 -1.593 -0.129 1.00 93.12 104 GLY A CA 1
ATOM 849 C C . GLY A 1 104 ? -2.391 -0.263 -0.733 1.00 93.12 104 GLY A C 1
ATOM 850 O O . GLY A 1 104 ? -3.082 0.506 -0.065 1.00 93.12 104 GLY A O 1
ATOM 851 N N . ILE A 1 105 ? -2.107 -0.028 -2.018 1.00 91.44 105 ILE A N 1
ATOM 852 C CA . ILE A 1 105 ? -2.582 1.162 -2.743 1.00 91.44 105 ILE A CA 1
ATOM 853 C C . ILE A 1 105 ? -4.117 1.203 -2.797 1.00 91.44 105 ILE A C 1
ATOM 855 O O . ILE A 1 105 ? -4.699 2.269 -2.603 1.00 91.44 105 ILE A O 1
ATOM 859 N N . ILE A 1 106 ? -4.792 0.060 -2.986 1.00 92.12 106 ILE A N 1
ATOM 860 C CA . ILE A 1 106 ? -6.264 -0.025 -2.944 1.00 92.12 106 ILE A CA 1
ATOM 861 C C . ILE A 1 106 ? -6.804 0.373 -1.563 1.00 92.12 106 ILE A C 1
ATOM 863 O O . ILE A 1 106 ? -7.727 1.183 -1.484 1.00 92.12 106 ILE A O 1
ATOM 867 N N . ILE A 1 107 ? -6.236 -0.155 -0.471 1.00 93.12 107 ILE A N 1
ATOM 868 C CA . ILE A 1 107 ? -6.659 0.203 0.895 1.00 93.12 107 I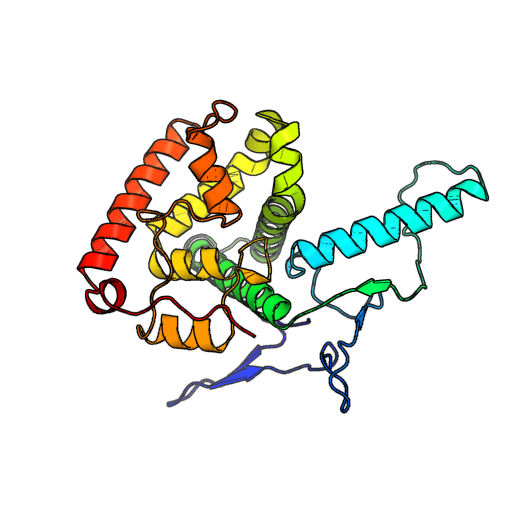LE A CA 1
ATOM 869 C C . ILE A 1 107 ? -6.464 1.700 1.136 1.00 93.12 107 ILE A C 1
ATOM 871 O O . ILE A 1 107 ? -7.368 2.368 1.636 1.00 93.12 107 ILE A O 1
ATOM 875 N N . LEU A 1 108 ? -5.308 2.241 0.755 1.00 91.44 108 LEU A N 1
ATOM 876 C CA . LEU A 1 108 ? -5.019 3.664 0.888 1.00 91.44 108 LEU A CA 1
ATOM 877 C C . LEU A 1 108 ? -6.019 4.506 0.088 1.00 91.44 108 LEU A C 1
ATOM 879 O O . LEU A 1 108 ? -6.566 5.471 0.614 1.00 91.44 108 LEU A O 1
ATOM 883 N N . GLN A 1 109 ? -6.334 4.102 -1.142 1.00 90.94 109 GLN A N 1
ATOM 884 C CA . GLN A 1 109 ? -7.361 4.750 -1.949 1.00 90.94 109 GLN A CA 1
ATOM 885 C C . GLN A 1 109 ? -8.730 4.730 -1.257 1.00 90.94 109 GLN A C 1
ATOM 887 O O . GLN A 1 109 ? -9.422 5.743 -1.268 1.00 90.94 109 GLN A O 1
ATOM 892 N N . MET A 1 110 ? -9.120 3.615 -0.631 1.00 90.12 110 MET A N 1
ATOM 893 C CA . MET A 1 110 ? -10.372 3.522 0.129 1.00 90.12 110 MET A CA 1
ATOM 894 C C . MET A 1 110 ? -10.388 4.454 1.346 1.00 90.12 110 MET A C 1
ATOM 896 O O . MET A 1 110 ? -11.415 5.070 1.616 1.00 90.12 110 MET A O 1
ATOM 900 N N . ILE A 1 111 ? -9.265 4.591 2.057 1.00 90.88 111 ILE A N 1
ATOM 901 C CA . ILE A 1 111 ? -9.135 5.527 3.184 1.00 90.88 111 ILE A CA 1
ATOM 902 C C . ILE A 1 111 ? -9.281 6.971 2.699 1.00 90.88 111 ILE A C 1
ATOM 904 O O . ILE A 1 111 ? -10.092 7.717 3.246 1.00 90.88 111 ILE A O 1
ATOM 908 N N . LEU A 1 112 ? -8.560 7.343 1.636 1.00 87.75 112 LEU A N 1
ATOM 909 C CA . LEU A 1 112 ? -8.651 8.677 1.044 1.00 87.75 112 LEU A CA 1
ATOM 910 C C . LEU A 1 112 ? -10.069 8.965 0.554 1.00 87.75 112 LEU A C 1
ATOM 912 O O . LEU A 1 112 ? -10.583 10.048 0.801 1.00 87.75 112 LEU A O 1
ATOM 916 N N . LEU A 1 113 ? -10.732 7.995 -0.082 1.00 85.31 113 LEU A N 1
ATOM 917 C CA . LEU A 1 113 ? -12.137 8.099 -0.478 1.00 85.31 113 LEU A CA 1
ATOM 918 C C . LEU A 1 113 ? -13.061 8.305 0.720 1.00 85.31 113 LEU A C 1
ATOM 920 O O . LEU A 1 113 ? -13.958 9.131 0.642 1.00 85.31 113 LEU A O 1
ATOM 924 N N . ASN A 1 114 ? -12.859 7.584 1.822 1.00 84.12 114 ASN A N 1
ATOM 925 C CA . ASN A 1 114 ? -13.695 7.726 3.011 1.00 84.12 114 ASN A CA 1
ATOM 926 C C . ASN A 1 114 ? -13.527 9.106 3.666 1.00 84.12 114 ASN A C 1
ATOM 928 O O . ASN A 1 114 ? -14.507 9.728 4.068 1.00 84.12 114 ASN A O 1
ATOM 932 N N . ASP A 1 115 ? -12.293 9.605 3.729 1.00 76.81 115 ASP A N 1
ATOM 933 C CA . ASP A 1 115 ? -11.992 10.922 4.292 1.00 76.81 115 ASP A CA 1
ATOM 934 C C . ASP A 1 115 ? -12.447 12.067 3.374 1.00 76.81 115 ASP A C 1
ATOM 936 O O . ASP A 1 115 ? -12.915 13.098 3.855 1.00 76.81 115 ASP A O 1
ATOM 940 N N . THR A 1 116 ? -12.380 11.875 2.054 1.00 66.19 116 THR A N 1
ATOM 941 C CA . THR A 1 116 ? -12.828 12.860 1.054 1.00 66.19 116 THR A CA 1
ATOM 942 C C . THR A 1 116 ? -14.339 12.839 0.815 1.00 66.19 116 THR A C 1
ATOM 944 O O . THR A 1 116 ? -14.918 13.897 0.571 1.00 66.19 116 THR A O 1
ATOM 947 N N . ALA A 1 117 ? -15.010 11.690 0.941 1.00 53.84 117 ALA A N 1
ATOM 948 C CA . ALA A 1 117 ? -16.461 11.563 0.769 1.00 53.84 117 ALA A CA 1
ATOM 949 C C . ALA A 1 117 ? -17.258 12.383 1.797 1.00 53.84 117 ALA A C 1
ATOM 951 O O . ALA A 1 117 ? -18.384 12.784 1.513 1.00 53.84 117 ALA A O 1
ATOM 952 N N . ILE A 1 118 ? -16.666 12.677 2.959 1.00 50.19 118 ILE A N 1
ATOM 953 C CA . ILE A 1 118 ? -17.262 13.541 3.987 1.00 50.19 118 ILE A CA 1
ATOM 954 C C . ILE A 1 118 ? -17.152 15.031 3.606 1.00 50.19 118 ILE A C 1
ATOM 956 O O . ILE A 1 118 ? -18.018 15.818 3.977 1.00 50.19 118 ILE A O 1
ATOM 960 N N . ASN A 1 119 ? -16.142 15.418 2.818 1.00 49.44 119 ASN A N 1
ATOM 961 C CA . ASN A 1 119 ? -15.825 16.823 2.532 1.00 49.44 119 ASN A CA 1
ATOM 962 C C . ASN A 1 119 ? -16.277 17.318 1.144 1.00 49.44 119 ASN A C 1
ATOM 964 O O . ASN A 1 119 ? -16.271 18.523 0.908 1.00 49.44 119 ASN A O 1
ATOM 968 N N . TYR A 1 120 ? -16.683 16.434 0.224 1.00 53.88 120 TYR A N 1
ATOM 969 C CA . TYR A 1 120 ? -16.903 16.803 -1.183 1.00 53.88 120 TYR A CA 1
ATOM 970 C C . TYR A 1 120 ? -18.266 16.418 -1.760 1.00 53.88 120 TYR A C 1
ATOM 972 O O . TYR A 1 120 ? -18.368 15.879 -2.866 1.00 53.88 120 TYR A O 1
ATOM 980 N N . VAL A 1 121 ? -19.342 16.832 -1.093 1.00 48.12 121 VAL A N 1
ATOM 981 C CA . VAL A 1 121 ? -20.604 17.100 -1.799 1.00 48.12 121 VAL A CA 1
ATOM 982 C C . VAL A 1 121 ? -20.384 18.344 -2.686 1.00 48.12 121 VAL A C 1
ATOM 984 O O . VAL A 1 121 ? -20.742 19.449 -2.299 1.00 48.12 121 VAL A O 1
ATOM 987 N N . GLY A 1 122 ? -19.709 18.195 -3.840 1.00 56.28 122 GLY A N 1
ATOM 988 C CA . GLY A 1 122 ? -19.592 19.264 -4.852 1.00 56.28 122 GLY A CA 1
ATOM 989 C C . GLY A 1 122 ? -18.273 19.431 -5.626 1.00 56.28 122 GLY A C 1
ATOM 990 O O . GLY A 1 122 ? -18.255 20.211 -6.573 1.00 56.28 122 GLY A O 1
ATOM 991 N N . ASN A 1 123 ? -17.175 18.736 -5.301 1.00 64.75 123 ASN A N 1
ATOM 992 C CA . ASN A 1 123 ? -15.909 18.890 -6.046 1.00 64.75 123 ASN A CA 1
ATOM 993 C C . ASN A 1 123 ? -15.827 17.881 -7.200 1.00 64.75 123 ASN A C 1
ATOM 995 O O . ASN A 1 123 ? -15.745 16.687 -6.956 1.00 64.75 123 ASN A O 1
ATOM 999 N N . SER A 1 124 ? -15.805 18.322 -8.459 1.00 68.56 124 SER A N 1
ATOM 1000 C CA . SER A 1 124 ? -15.679 17.432 -9.627 1.00 68.56 124 SER A CA 1
ATOM 1001 C C . SER A 1 124 ? -14.289 16.796 -9.792 1.00 68.56 124 SER A C 1
ATOM 1003 O O . SER A 1 124 ? -14.146 15.824 -10.536 1.00 68.56 124 SER A O 1
ATOM 1005 N N . ASN A 1 125 ? -13.265 17.315 -9.107 1.00 77.75 125 ASN A N 1
ATOM 1006 C CA . ASN A 1 125 ? -11.858 16.948 -9.288 1.00 77.75 125 ASN A CA 1
ATOM 1007 C C . ASN A 1 125 ? -11.332 15.937 -8.260 1.00 77.75 125 ASN A C 1
ATOM 1009 O O . ASN A 1 125 ? -10.169 15.541 -8.351 1.00 77.75 125 ASN A O 1
ATOM 1013 N N . TRP A 1 126 ? -12.171 15.446 -7.342 1.00 74.44 126 TRP A N 1
ATOM 1014 C CA . TRP A 1 126 ? -11.752 14.525 -6.274 1.00 74.44 126 TRP A CA 1
ATOM 1015 C C . TRP A 1 126 ? -10.987 13.297 -6.799 1.00 74.44 126 TRP A C 1
ATOM 1017 O O . TRP A 1 126 ? -10.016 12.851 -6.191 1.00 74.44 126 TRP A O 1
ATOM 1027 N N . LYS A 1 127 ? -11.370 12.760 -7.969 1.00 76.88 127 LYS A N 1
ATOM 1028 C CA . LYS A 1 127 ? -10.681 11.615 -8.596 1.00 76.88 127 LYS A CA 1
ATOM 1029 C C . LYS A 1 127 ? -9.228 11.940 -8.922 1.00 76.88 127 LYS A C 1
ATOM 1031 O O . LYS A 1 127 ? -8.350 11.115 -8.684 1.00 76.88 127 LYS A O 1
ATOM 1036 N N . LYS A 1 128 ? -8.993 13.130 -9.476 1.00 81.38 128 LYS A N 1
ATOM 1037 C CA . LYS A 1 128 ? -7.663 13.608 -9.850 1.00 81.38 128 LYS A CA 1
ATOM 1038 C C . LYS A 1 128 ? -6.812 13.834 -8.601 1.00 81.38 128 LYS A C 1
ATOM 1040 O O . LYS A 1 128 ? -5.701 13.324 -8.550 1.00 81.38 128 LYS A O 1
ATOM 1045 N N . GLU A 1 129 ? -7.367 14.477 -7.574 1.00 80.94 129 GLU A N 1
ATOM 1046 C CA . GLU A 1 129 ? -6.679 14.712 -6.294 1.00 80.94 129 GLU A CA 1
ATOM 1047 C C . GLU A 1 129 ? -6.237 13.403 -5.620 1.00 80.94 129 GLU A C 1
ATOM 1049 O O . GLU A 1 129 ? -5.105 13.297 -5.143 1.00 80.94 129 GLU A O 1
ATOM 1054 N N . ILE A 1 130 ? -7.095 12.376 -5.624 1.00 83.44 130 ILE A N 1
ATOM 1055 C CA . ILE A 1 130 ? -6.747 11.056 -5.083 1.00 83.44 130 ILE A CA 1
ATOM 1056 C C . ILE A 1 130 ? -5.622 10.416 -5.895 1.00 83.44 130 ILE A C 1
ATOM 1058 O O . ILE A 1 130 ? -4.648 9.949 -5.311 1.00 83.44 130 ILE A O 1
ATOM 1062 N N . VAL A 1 131 ? -5.723 10.405 -7.227 1.00 82.12 131 VAL A N 1
ATOM 1063 C CA . VAL A 1 131 ? -4.684 9.823 -8.092 1.00 82.12 131 VAL A CA 1
ATOM 1064 C C . VAL A 1 131 ? -3.343 10.537 -7.910 1.00 82.12 131 VAL A C 1
ATOM 1066 O O . VAL A 1 131 ? -2.314 9.877 -7.784 1.00 82.12 131 VAL A O 1
ATOM 1069 N N . GLU A 1 132 ? -3.342 11.867 -7.839 1.00 83.12 132 GLU A N 1
ATOM 1070 C CA . GLU A 1 132 ? -2.134 12.657 -7.592 1.00 83.12 132 GLU A CA 1
ATOM 1071 C C . GLU A 1 132 ? -1.536 12.358 -6.215 1.00 83.12 132 GLU A C 1
ATOM 1073 O O . GLU A 1 132 ? -0.329 12.162 -6.102 1.00 83.12 132 GLU A O 1
ATOM 1078 N N . THR A 1 133 ? -2.372 12.246 -5.181 1.00 84.69 133 THR A N 1
ATOM 1079 C CA . THR A 1 133 ? -1.928 11.902 -3.823 1.00 84.69 133 THR A CA 1
ATOM 1080 C C . THR A 1 133 ? -1.315 10.503 -3.7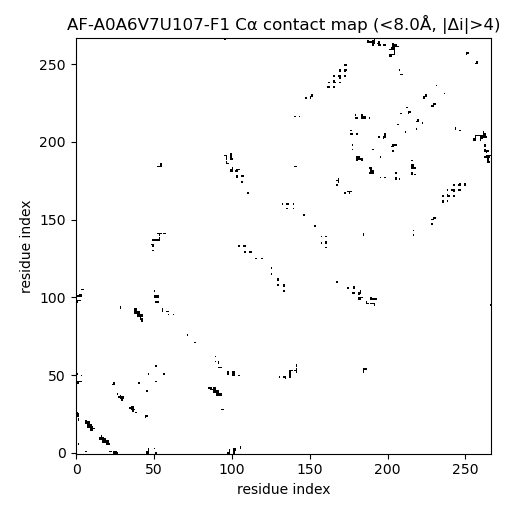73 1.00 84.69 133 THR A C 1
ATOM 1082 O O . THR A 1 133 ? -0.218 10.330 -3.246 1.00 84.69 133 THR A O 1
ATOM 1085 N N . LEU A 1 134 ? -1.965 9.506 -4.383 1.00 85.75 134 LEU A N 1
ATOM 1086 C CA . LEU A 1 134 ? -1.421 8.150 -4.493 1.00 85.75 134 LEU A CA 1
ATOM 1087 C C . LEU A 1 134 ? -0.102 8.137 -5.272 1.00 85.75 134 LEU A C 1
ATOM 1089 O O . LEU A 1 134 ? 0.835 7.451 -4.872 1.00 85.75 134 LEU A O 1
ATOM 1093 N N . SER A 1 135 ? 0.004 8.924 -6.346 1.00 82.88 135 SER A N 1
ATOM 1094 C CA . SER A 1 135 ? 1.243 9.051 -7.114 1.00 82.88 135 SER A CA 1
ATOM 1095 C C . SER A 1 135 ? 2.369 9.680 -6.293 1.00 82.88 135 SER A C 1
ATOM 1097 O O . SER A 1 135 ? 3.497 9.194 -6.360 1.00 82.88 135 SER A O 1
ATOM 1099 N N . ARG A 1 136 ? 2.092 10.734 -5.511 1.00 82.44 136 ARG A N 1
ATOM 1100 C CA . ARG A 1 136 ? 3.093 11.364 -4.635 1.00 82.44 136 ARG A CA 1
ATOM 1101 C C . ARG A 1 136 ? 3.555 10.408 -3.538 1.00 82.44 136 ARG A C 1
ATOM 1103 O O . ARG A 1 136 ? 4.757 10.290 -3.323 1.00 82.44 136 ARG A O 1
ATOM 1110 N N . ILE A 1 137 ? 2.640 9.647 -2.935 1.00 83.50 137 ILE A N 1
ATOM 1111 C CA . ILE A 1 137 ? 2.981 8.607 -1.952 1.00 83.50 137 ILE A CA 1
ATOM 1112 C C . ILE A 1 137 ? 3.796 7.476 -2.602 1.00 83.50 137 ILE A C 1
ATOM 1114 O O . ILE A 1 137 ? 4.794 7.034 -2.039 1.00 83.50 137 ILE A O 1
ATOM 1118 N N . ASN A 1 138 ? 3.443 7.013 -3.803 1.00 82.19 138 ASN A N 1
ATOM 1119 C CA . ASN A 1 138 ? 4.229 5.980 -4.486 1.00 82.19 138 ASN A CA 1
ATOM 1120 C C . ASN A 1 138 ? 5.655 6.467 -4.812 1.00 82.19 138 ASN A C 1
ATOM 1122 O O . ASN A 1 138 ? 6.635 5.742 -4.620 1.00 82.19 138 ASN A O 1
ATOM 1126 N N . ASN A 1 139 ? 5.783 7.723 -5.251 1.00 77.69 139 ASN A N 1
ATOM 1127 C CA . ASN A 1 139 ? 7.074 8.364 -5.501 1.00 77.69 139 ASN A CA 1
ATOM 1128 C C . ASN A 1 139 ? 7.894 8.514 -4.213 1.00 77.69 139 ASN A C 1
ATOM 1130 O O . ASN A 1 139 ? 9.085 8.200 -4.217 1.00 77.69 139 ASN A O 1
ATOM 1134 N N . PHE A 1 140 ? 7.248 8.904 -3.110 1.00 77.62 140 PHE A N 1
ATOM 1135 C CA . PHE A 1 140 ? 7.843 8.945 -1.773 1.00 77.62 140 PHE A CA 1
ATOM 1136 C C . PHE A 1 140 ? 8.515 7.606 -1.424 1.00 77.62 140 PHE A C 1
ATOM 1138 O O . PHE A 1 140 ? 9.695 7.565 -1.079 1.00 77.62 140 PHE A O 1
ATOM 1145 N N . TYR A 1 141 ? 7.819 6.481 -1.616 1.00 77.62 141 TYR A N 1
ATOM 1146 C CA . TYR A 1 141 ? 8.396 5.161 -1.340 1.00 77.62 141 TYR A CA 1
ATOM 1147 C C . TYR A 1 141 ? 9.488 4.753 -2.341 1.00 77.62 141 TYR A C 1
ATOM 1149 O O . TYR A 1 141 ? 10.490 4.149 -1.941 1.00 77.62 141 TYR A O 1
ATOM 1157 N N . THR A 1 142 ? 9.327 5.096 -3.622 1.00 74.62 142 THR A N 1
ATOM 1158 C CA . THR A 1 142 ? 10.279 4.749 -4.695 1.00 74.62 142 THR A CA 1
ATOM 1159 C C . THR A 1 142 ? 11.649 5.395 -4.476 1.00 74.62 142 THR A C 1
ATOM 1161 O O . THR A 1 142 ? 12.680 4.721 -4.600 1.00 74.62 142 THR A O 1
ATOM 1164 N N . ASN A 1 143 ? 11.662 6.669 -4.082 1.00 68.12 143 ASN A N 1
ATOM 1165 C CA . ASN A 1 143 ? 12.882 7.474 -4.013 1.00 68.12 143 ASN A CA 1
ATOM 1166 C C . ASN A 1 143 ? 13.567 7.439 -2.642 1.00 68.12 143 ASN A C 1
ATOM 1168 O O . ASN A 1 143 ? 14.675 7.938 -2.517 1.00 68.12 143 ASN A O 1
ATOM 1172 N N . SER A 1 144 ? 12.979 6.773 -1.642 1.00 63.28 144 SER A N 1
ATOM 1173 C CA . SER A 1 144 ? 13.398 6.785 -0.223 1.00 63.28 144 SER A CA 1
ATOM 1174 C C . SER A 1 144 ? 14.869 6.451 0.114 1.00 63.28 144 SER A C 1
ATOM 1176 O O . SER A 1 144 ? 15.274 6.622 1.257 1.00 63.28 144 SER A O 1
ATOM 1178 N N . GLU A 1 145 ? 15.687 5.967 -0.829 1.00 56.31 145 GLU A N 1
ATOM 1179 C CA . GLU A 1 145 ? 17.142 5.772 -0.624 1.00 56.31 145 GLU A CA 1
ATOM 1180 C C . GLU A 1 145 ? 17.975 7.001 -0.991 1.00 56.31 145 GLU A C 1
ATOM 1182 O O . GLU A 1 145 ? 18.938 7.291 -0.288 1.00 56.31 145 GLU A O 1
ATOM 1187 N N . GLU A 1 146 ? 17.573 7.769 -2.011 1.00 55.00 146 GLU A N 1
ATOM 1188 C CA . GLU A 1 146 ? 18.209 9.052 -2.367 1.00 55.00 146 GLU A CA 1
ATOM 1189 C C . GLU A 1 146 ? 18.072 10.081 -1.232 1.00 55.00 146 GLU A C 1
ATOM 1191 O O . GLU A 1 146 ? 18.754 11.097 -1.195 1.00 55.00 146 GLU A O 1
ATOM 1196 N N . TRP A 1 147 ? 17.212 9.793 -0.256 1.00 52.50 147 TRP A N 1
ATOM 1197 C CA . TRP A 1 147 ? 16.915 10.627 0.901 1.00 52.50 147 TRP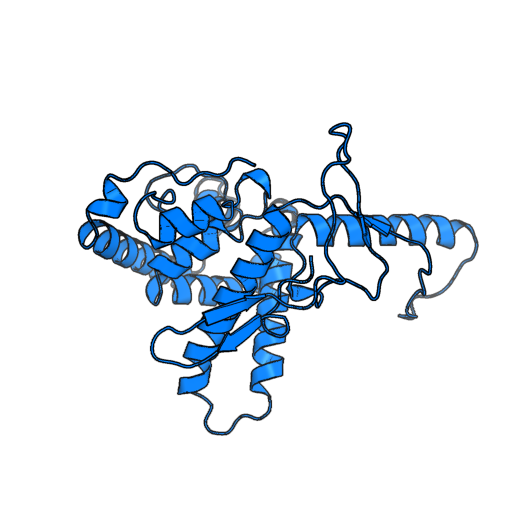 A CA 1
ATOM 1198 C C . TRP A 1 147 ? 18.065 10.641 1.901 1.00 52.50 147 TRP A C 1
ATOM 1200 O O . TRP A 1 147 ? 18.279 11.636 2.589 1.00 52.50 147 TRP A O 1
ATOM 1210 N N . ILE A 1 148 ? 18.806 9.529 1.981 1.00 49.34 148 ILE A N 1
ATOM 1211 C CA . ILE A 1 148 ? 19.981 9.398 2.848 1.00 49.34 148 ILE A CA 1
ATOM 1212 C C . ILE A 1 148 ? 21.097 10.336 2.362 1.00 49.34 148 ILE A C 1
ATOM 1214 O O . ILE A 1 148 ? 21.856 10.843 3.184 1.00 49.34 148 ILE A O 1
ATOM 1218 N N . GLU A 1 149 ? 21.149 10.611 1.056 1.00 48.44 149 GLU A N 1
ATOM 1219 C CA . GLU A 1 149 ? 22.132 11.502 0.429 1.00 48.44 149 GLU A CA 1
ATOM 1220 C C . GLU A 1 149 ? 21.600 12.939 0.232 1.00 48.44 149 GLU A C 1
ATOM 1222 O O . GLU A 1 149 ? 22.374 13.888 0.322 1.00 48.44 149 GLU A O 1
ATOM 1227 N N . GLY A 1 150 ? 20.287 13.122 0.030 1.00 49.66 150 GLY A N 1
ATOM 1228 C CA . GLY A 1 150 ? 19.640 14.412 -0.270 1.00 49.66 150 GLY A CA 1
ATOM 1229 C C . GLY A 1 150 ? 19.192 15.264 0.930 1.00 49.66 150 GLY A C 1
ATOM 1230 O O . GLY A 1 150 ? 18.802 16.417 0.752 1.00 49.66 150 GLY A O 1
ATOM 1231 N N . GLY A 1 151 ? 19.241 14.746 2.161 1.00 56.59 151 GLY A N 1
ATOM 1232 C CA . GLY A 1 151 ? 19.043 15.547 3.379 1.00 56.59 151 GLY A CA 1
ATOM 1233 C C . GLY A 1 151 ? 17.653 16.198 3.540 1.00 56.59 151 GLY A C 1
ATOM 1234 O O . GLY A 1 151 ? 16.620 15.573 3.304 1.00 56.59 151 GLY A O 1
ATOM 1235 N N . LYS A 1 152 ? 17.623 17.455 4.025 1.00 56.97 152 LYS A N 1
ATOM 1236 C CA . LYS A 1 152 ? 16.404 18.195 4.436 1.00 56.97 152 LYS A CA 1
ATOM 1237 C C . LYS A 1 152 ? 15.474 18.588 3.280 1.00 56.97 152 LYS A C 1
ATOM 1239 O O . LYS A 1 152 ? 14.262 18.597 3.474 1.00 56.97 152 LYS A O 1
ATOM 1244 N N . GLU A 1 153 ? 16.010 18.882 2.098 1.00 59.84 153 GLU A N 1
ATOM 1245 C CA . GLU A 1 153 ? 15.236 19.418 0.963 1.00 59.84 153 GLU A CA 1
ATOM 1246 C C . GLU A 1 153 ? 14.207 18.410 0.430 1.00 59.84 153 GLU A C 1
ATOM 1248 O O . GLU A 1 153 ? 13.080 18.772 0.094 1.00 59.84 153 GLU A O 1
ATOM 1253 N N . GLN A 1 154 ? 14.539 17.115 0.431 1.00 61.28 154 GLN A N 1
ATOM 1254 C CA . GLN A 1 154 ? 13.583 16.084 0.021 1.00 61.28 154 GLN A CA 1
ATOM 1255 C C . GLN A 1 154 ? 12.447 15.890 1.038 1.00 61.28 154 GLN A C 1
ATOM 1257 O O . GLN A 1 154 ? 11.334 15.549 0.650 1.00 61.28 154 GLN A O 1
ATOM 1262 N N . MET A 1 155 ? 12.672 16.155 2.330 1.00 60.91 155 MET A N 1
ATOM 1263 C CA . MET A 1 155 ? 11.603 16.096 3.339 1.00 60.91 155 MET A CA 1
ATOM 1264 C C . MET A 1 155 ? 10.597 17.234 3.176 1.00 60.91 155 MET A C 1
ATOM 1266 O O . MET A 1 155 ? 9.401 17.008 3.348 1.00 60.91 155 MET A O 1
ATOM 1270 N N . GLU A 1 156 ? 11.055 18.436 2.820 1.00 66.75 156 GLU A N 1
ATOM 1271 C CA . GLU A 1 156 ? 10.158 19.554 2.507 1.00 66.75 156 GLU A CA 1
ATOM 1272 C C . GLU A 1 156 ? 9.260 19.221 1.311 1.00 66.75 156 GLU A C 1
ATOM 1274 O O . GLU A 1 156 ? 8.060 19.497 1.351 1.00 66.75 156 GLU A O 1
ATOM 1279 N N . LEU A 1 157 ? 9.806 18.526 0.306 1.00 70.06 157 LEU A N 1
ATOM 1280 C CA . LEU A 1 157 ? 9.060 18.078 -0.872 1.00 70.06 157 LEU A CA 1
ATOM 1281 C C . LEU A 1 157 ? 7.909 17.112 -0.532 1.00 70.06 157 LEU A C 1
ATOM 1283 O O . LEU A 1 157 ? 6.895 17.113 -1.225 1.00 70.06 157 LEU A O 1
ATOM 1287 N N . PHE A 1 158 ? 8.055 16.303 0.524 1.00 74.25 158 PHE A N 1
ATOM 1288 C CA . PHE A 1 158 ? 7.089 15.263 0.908 1.00 74.25 158 PHE A CA 1
ATOM 1289 C C . PHE A 1 158 ? 6.411 15.499 2.266 1.00 74.25 158 PHE A C 1
ATOM 1291 O O . PHE A 1 158 ? 5.824 14.585 2.853 1.00 74.25 158 PHE A O 1
ATOM 1298 N N . ASN A 1 159 ? 6.482 16.722 2.791 1.00 77.62 159 ASN A N 1
ATOM 1299 C CA . ASN A 1 159 ? 5.930 17.070 4.099 1.00 77.62 159 ASN A CA 1
ATOM 1300 C C . ASN A 1 159 ? 4.424 16.752 4.188 1.00 77.62 159 ASN A C 1
ATOM 1302 O O . ASN A 1 159 ? 3.950 16.216 5.190 1.00 77.62 159 ASN A O 1
ATOM 1306 N N . SER A 1 160 ? 3.677 17.008 3.109 1.00 80.75 160 SER A N 1
ATOM 1307 C CA . SER A 1 160 ? 2.252 16.678 3.008 1.00 80.75 160 SER A CA 1
ATOM 1308 C C . SER A 1 160 ? 1.969 15.180 3.098 1.00 80.75 160 SER A C 1
ATOM 1310 O O . SER A 1 160 ? 1.034 14.772 3.783 1.00 80.75 160 SER A O 1
ATOM 1312 N N . GLU A 1 161 ? 2.771 14.350 2.435 1.00 82.69 161 GLU A N 1
ATOM 1313 C CA . GLU A 1 161 ? 2.611 12.896 2.399 1.00 82.69 161 GLU A CA 1
ATOM 1314 C C . GLU A 1 161 ? 2.922 12.286 3.765 1.00 82.69 161 GLU A C 1
ATOM 1316 O O . GLU A 1 161 ? 2.194 11.410 4.232 1.00 82.69 161 GLU A O 1
ATOM 1321 N N . ILE A 1 162 ? 3.966 12.782 4.435 1.00 78.94 162 ILE A N 1
ATOM 1322 C CA . ILE A 1 162 ? 4.329 12.351 5.788 1.00 78.94 162 ILE A CA 1
ATOM 1323 C C . ILE A 1 162 ? 3.201 12.684 6.757 1.00 78.94 162 ILE A C 1
ATOM 1325 O O . ILE A 1 162 ? 2.738 11.801 7.481 1.00 78.94 162 ILE A O 1
ATOM 1329 N N . LYS A 1 163 ? 2.722 13.932 6.742 1.00 83.06 163 LYS A N 1
ATOM 1330 C CA . LYS A 1 163 ? 1.603 14.362 7.578 1.00 83.06 163 LYS A CA 1
ATOM 1331 C C . LYS A 1 163 ? 0.362 13.501 7.341 1.00 83.06 163 LYS A C 1
ATOM 1333 O O . LYS A 1 163 ? -0.192 12.972 8.301 1.00 83.06 163 LYS A O 1
ATOM 1338 N N . LEU A 1 164 ? -0.014 13.279 6.083 1.00 86.38 164 LEU A N 1
ATOM 1339 C CA . LEU A 1 164 ? -1.156 12.443 5.716 1.00 86.38 164 LEU A CA 1
ATOM 1340 C C . LEU A 1 164 ? -1.020 11.005 6.241 1.00 86.38 164 LEU A C 1
ATOM 1342 O O . LEU A 1 164 ? -1.959 10.465 6.821 1.00 86.38 164 LEU A O 1
ATOM 1346 N N . LEU A 1 165 ? 0.148 10.374 6.087 1.00 85.75 165 LEU A N 1
ATOM 1347 C CA . LEU A 1 165 ? 0.384 9.022 6.605 1.00 85.75 165 LEU A CA 1
ATOM 1348 C C . LEU A 1 165 ? 0.285 8.969 8.140 1.00 85.75 165 LEU A C 1
ATOM 1350 O O . LEU A 1 165 ? -0.264 8.009 8.683 1.00 85.75 165 LEU A O 1
ATOM 1354 N N . LEU A 1 166 ? 0.760 10.001 8.843 1.00 83.75 166 LEU A N 1
ATOM 1355 C CA . LEU A 1 166 ? 0.628 10.111 10.300 1.00 83.75 166 LEU A CA 1
ATOM 1356 C C . LEU A 1 166 ? -0.825 10.351 10.743 1.00 83.75 166 LEU A C 1
ATOM 1358 O O . LEU A 1 166 ? -1.267 9.791 11.745 1.00 83.75 166 LEU A O 1
ATOM 1362 N N . GLU A 1 167 ? -1.598 11.129 9.991 1.00 88.00 167 GLU A N 1
ATOM 1363 C CA . GLU A 1 167 ? -3.030 11.317 10.242 1.00 88.00 167 GLU A CA 1
ATOM 1364 C C . GLU A 1 167 ? -3.811 10.010 10.040 1.00 88.00 167 GLU A C 1
ATOM 1366 O O . GLU A 1 167 ? -4.624 9.637 10.892 1.00 88.00 167 GLU A O 1
ATOM 1371 N N . ILE A 1 168 ? -3.503 9.255 8.978 1.00 88.00 168 ILE A N 1
ATOM 1372 C CA . ILE A 1 168 ? -4.065 7.918 8.740 1.00 88.00 168 ILE A CA 1
ATOM 1373 C C . ILE A 1 168 ? -3.703 6.971 9.886 1.00 88.00 168 ILE A C 1
ATOM 1375 O O . ILE A 1 168 ? -4.562 6.212 10.333 1.00 88.00 168 ILE A O 1
ATOM 1379 N N . ARG A 1 169 ? -2.468 7.029 10.401 1.00 85.81 169 ARG A N 1
ATOM 1380 C CA . ARG A 1 169 ? -2.046 6.239 11.567 1.00 85.81 169 ARG A CA 1
ATOM 1381 C C . ARG A 1 169 ? -2.930 6.486 12.782 1.00 85.81 169 ARG A C 1
ATOM 1383 O O . ARG A 1 169 ? -3.339 5.533 13.433 1.00 85.81 169 ARG A O 1
ATOM 1390 N N . ILE A 1 170 ? -3.227 7.747 13.078 1.00 86.19 170 ILE A N 1
ATOM 1391 C CA . ILE A 1 170 ? -4.049 8.129 14.230 1.00 86.19 170 ILE A CA 1
ATOM 1392 C C . ILE A 1 170 ? -5.507 7.706 14.023 1.00 86.19 170 ILE A C 1
ATOM 1394 O O . ILE A 1 170 ? -6.138 7.187 14.940 1.00 86.19 170 ILE A O 1
ATOM 1398 N N . LYS A 1 171 ? -6.060 7.938 12.827 1.00 90.19 171 LYS A N 1
ATOM 1399 C CA . LYS A 1 171 ? -7.489 7.733 12.549 1.00 90.19 171 LYS A CA 1
ATOM 1400 C C . LYS A 1 171 ? -7.845 6.272 12.260 1.00 90.19 171 LYS A C 1
ATOM 1402 O O . LYS A 1 171 ? -8.913 5.808 12.656 1.00 90.19 171 LYS A O 1
ATOM 1407 N N . TYR A 1 172 ? -6.951 5.545 11.593 1.00 90.00 172 TYR A N 1
ATOM 1408 C CA . TYR A 1 172 ? -7.134 4.155 11.165 1.00 90.00 172 TYR A CA 1
ATOM 1409 C C . TYR A 1 172 ? -5.962 3.241 11.568 1.00 90.00 172 TYR A C 1
ATOM 1411 O O . TYR A 1 172 ? -5.427 2.519 10.728 1.00 90.00 172 TYR A O 1
ATOM 1419 N N . PRO A 1 173 ? -5.572 3.193 12.845 1.00 85.06 173 PRO A N 1
ATOM 1420 C CA . PRO A 1 173 ? -4.371 2.498 13.331 1.00 85.06 173 PRO A CA 1
ATOM 1421 C C . PRO A 1 173 ? -4.240 1.024 12.906 1.00 85.06 173 PRO A C 1
ATOM 1423 O O . PRO A 1 173 ? -3.164 0.605 12.489 1.00 85.06 173 PRO A O 1
ATOM 1426 N N . ILE A 1 174 ? -5.321 0.230 12.920 1.00 87.19 174 ILE A N 1
ATOM 1427 C CA . ILE A 1 174 ? -5.273 -1.168 12.435 1.00 87.19 174 ILE A CA 1
ATOM 1428 C C . ILE A 1 174 ? -5.015 -1.240 10.923 1.00 87.19 174 ILE A C 1
ATOM 1430 O O . ILE A 1 174 ? -4.229 -2.071 10.469 1.00 87.19 174 ILE A O 1
ATOM 1434 N N . LEU A 1 175 ? -5.663 -0.374 10.136 1.00 89.31 175 LEU A N 1
ATOM 1435 C CA . LEU A 1 175 ? -5.423 -0.319 8.692 1.00 89.31 175 LEU A CA 1
ATOM 1436 C C . LEU A 1 175 ? -4.034 0.234 8.392 1.00 89.31 175 LEU A C 1
ATOM 1438 O O . LEU A 1 175 ? -3.408 -0.220 7.446 1.00 89.31 175 LEU A O 1
ATOM 1442 N N . PHE A 1 176 ? -3.531 1.159 9.205 1.00 87.56 176 PHE A N 1
ATOM 1443 C CA . PHE A 1 176 ? -2.184 1.686 9.070 1.00 87.56 176 PHE A CA 1
ATOM 1444 C C . PHE A 1 176 ? -1.116 0.624 9.350 1.00 87.56 176 PHE A C 1
ATOM 1446 O O . PHE A 1 176 ? -0.155 0.530 8.593 1.00 87.56 176 PHE A O 1
ATOM 1453 N N . LEU A 1 177 ? -1.303 -0.227 10.367 1.00 85.19 177 LEU A N 1
ATOM 1454 C CA . LEU A 1 177 ? -0.439 -1.392 10.602 1.00 85.19 177 LEU A CA 1
ATOM 1455 C C . LEU A 1 177 ? -0.420 -2.341 9.399 1.00 85.19 177 LEU A C 1
ATOM 1457 O O . LEU A 1 177 ? 0.636 -2.822 8.997 1.00 85.19 177 LEU A O 1
ATOM 1461 N N . LEU A 1 178 ? -1.583 -2.594 8.796 1.00 89.94 178 LEU A N 1
ATOM 1462 C CA . LEU A 1 178 ? -1.658 -3.397 7.581 1.00 89.94 178 LEU A CA 1
ATOM 1463 C C . LEU A 1 178 ? -0.962 -2.701 6.403 1.00 89.94 178 LEU A C 1
ATOM 1465 O O . LEU A 1 178 ? -0.150 -3.321 5.721 1.00 89.94 178 LEU A O 1
ATOM 1469 N N . LEU A 1 179 ? -1.243 -1.416 6.182 1.00 89.81 179 LEU A N 1
ATOM 1470 C CA . LEU A 1 179 ? -0.641 -0.610 5.121 1.00 89.81 179 LEU A CA 1
ATOM 1471 C C . LEU A 1 179 ? 0.879 -0.570 5.231 1.00 89.81 179 LEU A C 1
ATOM 1473 O O . LEU A 1 179 ? 1.551 -0.761 4.226 1.00 89.81 179 LEU A O 1
ATOM 1477 N N . SER A 1 180 ? 1.435 -0.385 6.427 1.00 83.69 180 SER A N 1
ATOM 1478 C CA . SER A 1 180 ? 2.886 -0.333 6.625 1.00 83.69 180 SER A CA 1
ATOM 1479 C C . SER A 1 180 ? 3.574 -1.665 6.316 1.00 83.69 180 SER A C 1
ATOM 1481 O O . SER A 1 180 ? 4.719 -1.680 5.860 1.00 83.69 180 SER A O 1
ATOM 1483 N N . ALA A 1 181 ? 2.868 -2.783 6.503 1.00 86.50 181 ALA A N 1
ATOM 1484 C CA . ALA A 1 181 ? 3.351 -4.108 6.145 1.00 86.50 181 ALA A CA 1
ATOM 1485 C C . ALA A 1 181 ? 3.141 -4.447 4.658 1.00 86.50 181 ALA A C 1
ATOM 1487 O O . ALA A 1 181 ? 3.920 -5.204 4.091 1.00 86.50 181 ALA A O 1
ATOM 1488 N N . LEU A 1 182 ? 2.113 -3.902 4.006 1.00 89.94 182 LEU A N 1
ATOM 1489 C CA . LEU A 1 182 ? 1.863 -4.081 2.568 1.00 89.94 182 LEU A CA 1
ATOM 1490 C C . LEU A 1 182 ? 2.754 -3.192 1.704 1.00 89.94 182 LEU A C 1
ATOM 1492 O O . LEU A 1 182 ? 3.277 -3.631 0.684 1.00 89.94 182 LEU A O 1
ATOM 1496 N N . MET A 1 183 ? 2.942 -1.948 2.134 1.00 86.94 183 MET A N 1
ATOM 1497 C CA . MET A 1 183 ? 3.704 -0.913 1.443 1.00 86.94 183 MET A CA 1
ATOM 1498 C C . MET A 1 183 ? 5.146 -0.840 1.951 1.00 86.94 183 MET A C 1
ATOM 1500 O O . MET A 1 183 ? 5.782 0.214 1.934 1.00 86.94 183 MET A O 1
ATOM 1504 N N . ASN A 1 184 ? 5.697 -1.970 2.404 1.00 82.38 184 ASN A N 1
ATOM 1505 C CA . ASN A 1 184 ? 7.124 -2.043 2.664 1.00 82.38 184 ASN A CA 1
ATOM 1506 C C . ASN A 1 184 ? 7.876 -1.921 1.334 1.00 82.38 184 ASN A C 1
ATOM 1508 O O . ASN A 1 184 ? 7.537 -2.581 0.354 1.00 82.38 184 ASN A O 1
ATOM 1512 N N . LYS A 1 185 ? 8.902 -1.077 1.280 1.00 77.69 185 LYS A N 1
ATOM 1513 C CA . LYS A 1 185 ? 9.722 -0.917 0.082 1.00 77.69 185 LYS A CA 1
ATOM 1514 C C . LYS A 1 185 ? 10.348 -2.242 -0.358 1.00 77.69 185 LYS A C 1
ATOM 1516 O O . LYS A 1 185 ? 10.323 -2.542 -1.546 1.00 77.69 185 LYS A O 1
ATOM 1521 N N . LEU A 1 186 ? 10.859 -3.022 0.595 1.00 77.88 186 LEU A N 1
ATOM 1522 C CA . LEU A 1 186 ? 11.475 -4.321 0.346 1.00 77.88 186 LEU A CA 1
ATOM 1523 C C . LEU A 1 186 ? 10.385 -5.387 0.133 1.00 77.88 186 LEU A C 1
ATOM 1525 O O . LEU A 1 186 ? 9.581 -5.609 1.045 1.00 77.88 186 LEU A O 1
ATOM 1529 N N . PRO A 1 187 ? 10.317 -6.047 -1.040 1.00 82.00 187 PRO A N 1
ATOM 1530 C CA . PRO A 1 187 ? 9.275 -7.033 -1.338 1.00 82.00 187 PRO A CA 1
ATOM 1531 C C . PRO A 1 187 ? 9.226 -8.199 -0.345 1.00 82.00 187 PRO A C 1
ATOM 1533 O O . PRO A 1 187 ? 8.144 -8.623 0.055 1.00 82.00 187 PRO A O 1
ATOM 1536 N N . GLU A 1 188 ? 10.383 -8.704 0.074 1.00 79.44 188 GLU A N 1
ATOM 1537 C CA . GLU A 1 188 ? 10.545 -9.804 1.030 1.00 79.44 188 GLU A CA 1
ATOM 1538 C C . GLU A 1 188 ? 9.998 -9.478 2.424 1.00 79.44 188 GLU A C 1
ATOM 1540 O O . GLU A 1 188 ? 9.568 -10.372 3.150 1.00 79.44 188 GLU A O 1
ATOM 1545 N N . GLU A 1 189 ? 9.935 -8.195 2.772 1.00 81.00 189 GLU A N 1
ATOM 1546 C CA . GLU A 1 189 ? 9.387 -7.734 4.041 1.00 81.00 189 GLU A CA 1
ATOM 1547 C C . GLU A 1 189 ? 7.868 -7.511 3.993 1.00 81.00 189 GLU A C 1
ATOM 1549 O O . GLU A 1 189 ? 7.248 -7.288 5.041 1.00 81.00 189 GLU A O 1
ATOM 1554 N N . ARG A 1 190 ? 7.253 -7.570 2.801 1.00 85.88 190 ARG A N 1
ATOM 1555 C CA . ARG A 1 190 ? 5.801 -7.422 2.643 1.00 85.88 190 ARG A CA 1
ATOM 1556 C C . ARG A 1 190 ? 5.059 -8.675 3.080 1.00 85.88 190 ARG A C 1
ATOM 1558 O O . ARG A 1 190 ? 5.532 -9.799 2.901 1.00 85.88 190 ARG A O 1
ATOM 1565 N N . LEU A 1 191 ? 3.828 -8.507 3.558 1.00 88.38 191 LEU A N 1
ATOM 1566 C CA . LEU A 1 191 ? 2.947 -9.646 3.837 1.00 88.38 191 LEU A CA 1
ATOM 1567 C C . LEU A 1 191 ? 2.606 -10.437 2.568 1.00 88.38 191 LEU A C 1
ATOM 1569 O O . LEU A 1 191 ? 2.439 -9.878 1.483 1.00 88.38 191 LEU A O 1
ATOM 1573 N N . SER A 1 192 ? 2.493 -11.760 2.709 1.00 89.00 192 SER A N 1
ATOM 1574 C CA . SER A 1 192 ? 1.853 -12.618 1.703 1.00 89.00 192 SER A CA 1
ATOM 1575 C C . SER A 1 192 ? 0.325 -12.503 1.781 1.00 89.00 192 SER A C 1
ATOM 1577 O O . SER A 1 192 ? -0.214 -11.995 2.765 1.00 89.00 192 SER A O 1
ATOM 1579 N N . ALA A 1 193 ? -0.396 -13.021 0.782 1.00 90.38 193 ALA A N 1
ATOM 1580 C CA . ALA A 1 193 ? -1.862 -13.071 0.813 1.00 90.38 193 ALA A CA 1
ATOM 1581 C C . ALA A 1 193 ? -2.404 -13.811 2.054 1.00 90.38 193 ALA A C 1
ATOM 1583 O O . ALA A 1 193 ? -3.376 -13.369 2.672 1.00 90.38 193 ALA A O 1
ATOM 1584 N N . GLU A 1 194 ? -1.748 -14.899 2.469 1.00 90.19 194 GLU A N 1
ATOM 1585 C CA . GLU A 1 194 ? -2.123 -15.622 3.689 1.00 90.19 194 GLU A CA 1
ATOM 1586 C C . GLU A 1 194 ? -1.755 -14.829 4.952 1.00 90.19 194 GLU A C 1
ATOM 1588 O O . GLU A 1 194 ? -2.547 -14.787 5.894 1.00 90.19 194 GLU A O 1
ATOM 1593 N N . GLY A 1 195 ? -0.617 -14.123 4.959 1.00 90.44 195 GLY A N 1
ATOM 1594 C CA . GLY A 1 195 ? -0.251 -13.193 6.030 1.00 90.44 195 GLY A CA 1
ATOM 1595 C C . GLY A 1 195 ? -1.303 -12.097 6.235 1.00 90.44 195 GLY A C 1
ATOM 1596 O O . GLY A 1 195 ? -1.749 -11.875 7.360 1.00 90.44 195 GLY A O 1
ATOM 1597 N N . ILE A 1 196 ? -1.786 -11.488 5.146 1.00 92.12 196 ILE A N 1
ATOM 1598 C CA . ILE A 1 196 ? -2.883 -10.503 5.161 1.00 92.12 196 ILE A CA 1
ATOM 1599 C C . ILE A 1 196 ? -4.151 -11.123 5.750 1.00 92.12 196 ILE A C 1
ATOM 1601 O O . ILE A 1 196 ? -4.766 -10.566 6.661 1.00 92.12 196 ILE A O 1
ATOM 1605 N N . ARG A 1 197 ? -4.543 -12.302 5.256 1.00 92.19 197 ARG A N 1
ATOM 1606 C CA . ARG A 1 197 ? -5.740 -13.013 5.718 1.00 92.19 197 ARG A CA 1
ATOM 1607 C C . ARG A 1 197 ? -5.670 -13.340 7.207 1.00 92.19 197 ARG A C 1
ATOM 1609 O O . ARG A 1 197 ? -6.673 -13.206 7.909 1.00 92.19 197 ARG A O 1
ATOM 1616 N N . ASN A 1 198 ? -4.512 -13.782 7.689 1.00 90.56 198 ASN A N 1
ATOM 1617 C CA . ASN A 1 198 ? -4.306 -14.115 9.092 1.00 90.56 198 ASN A CA 1
ATOM 1618 C C . ASN A 1 198 ? -4.298 -12.869 9.977 1.00 90.56 198 ASN A C 1
ATOM 1620 O O . ASN A 1 198 ? -4.901 -12.911 11.050 1.00 90.56 198 ASN A O 1
ATOM 1624 N N . PHE A 1 199 ? -3.732 -11.756 9.509 1.00 90.44 199 PHE A N 1
ATOM 1625 C CA . PHE A 1 199 ? -3.795 -10.481 10.220 1.00 90.44 199 PHE A CA 1
ATOM 1626 C C . PHE A 1 199 ? -5.243 -9.999 10.373 1.00 90.44 199 PHE A C 1
ATOM 1628 O O . PHE A 1 199 ? -5.696 -9.743 11.486 1.00 90.44 199 PHE A O 1
ATOM 1635 N N . LEU A 1 200 ? -6.014 -9.979 9.279 1.00 89.38 200 LEU A N 1
ATOM 1636 C CA . LEU A 1 200 ? -7.425 -9.563 9.285 1.00 89.38 200 LEU A CA 1
ATOM 1637 C C . LEU A 1 200 ? -8.322 -10.468 10.148 1.00 89.38 200 LEU A C 1
ATOM 1639 O O . LEU A 1 200 ? -9.378 -10.043 10.610 1.00 89.38 200 LEU A O 1
ATOM 1643 N N . LYS A 1 201 ? -7.905 -11.718 10.383 1.00 88.81 201 LYS A N 1
ATOM 1644 C CA . LYS A 1 201 ? -8.567 -12.666 11.294 1.00 88.81 201 LYS A CA 1
ATOM 1645 C C . LYS A 1 201 ? -8.016 -12.623 12.723 1.00 88.81 201 LYS A C 1
ATOM 1647 O O . LYS A 1 201 ? -8.407 -13.466 13.530 1.00 88.81 201 LYS A O 1
ATOM 1652 N N . PHE A 1 202 ? -7.111 -11.692 13.032 1.00 85.94 202 PHE A N 1
ATOM 1653 C CA . PHE A 1 202 ? -6.419 -11.574 14.319 1.00 85.94 202 PHE A CA 1
ATOM 1654 C C . PHE A 1 202 ? -5.688 -12.863 14.742 1.00 85.94 202 PHE A C 1
ATOM 1656 O O . PHE A 1 202 ? -5.604 -13.182 15.927 1.00 85.94 202 PHE A O 1
ATOM 1663 N N . LYS A 1 203 ? -5.198 -13.638 13.765 1.00 86.44 203 LY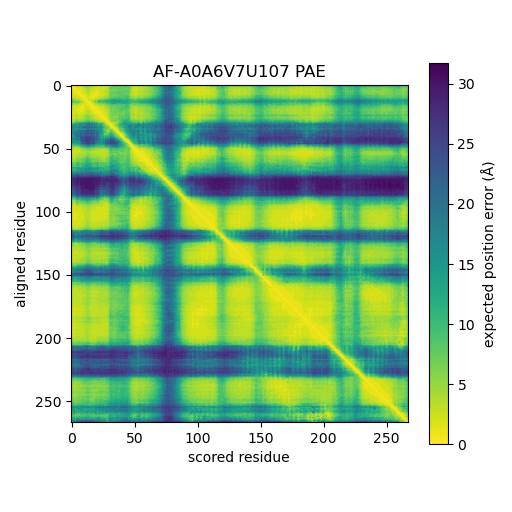S A N 1
ATOM 1664 C CA . LYS A 1 203 ? -4.431 -14.880 13.974 1.00 86.44 203 LYS A CA 1
ATOM 1665 C C . LYS A 1 203 ? -2.926 -14.657 14.012 1.00 86.44 203 LYS A C 1
ATOM 1667 O O . LYS A 1 203 ? -2.201 -15.532 14.470 1.00 86.44 203 LYS A O 1
ATOM 1672 N N . CYS A 1 204 ? -2.467 -13.524 13.502 1.00 83.88 204 CYS A N 1
ATOM 1673 C CA . CYS A 1 204 ? -1.080 -13.105 13.571 1.00 83.88 204 CYS A CA 1
ATOM 1674 C C . CYS A 1 204 ? -1.011 -11.607 13.861 1.00 83.88 204 CYS A C 1
ATOM 1676 O O . CYS A 1 204 ? -1.989 -10.884 13.651 1.00 83.88 204 CYS A O 1
ATOM 1678 N N . ASN A 1 205 ? 0.143 -11.160 14.339 1.00 81.62 205 ASN A N 1
ATOM 1679 C CA . ASN A 1 205 ? 0.432 -9.761 14.572 1.00 81.62 205 ASN A CA 1
ATOM 1680 C C . ASN A 1 205 ? 1.465 -9.240 13.572 1.00 81.62 205 ASN A C 1
ATOM 1682 O O . ASN A 1 205 ? 2.373 -9.955 13.142 1.00 81.62 205 ASN A O 1
ATOM 1686 N N . ILE A 1 206 ? 1.339 -7.967 13.234 1.00 77.12 206 ILE A N 1
ATOM 1687 C CA . ILE A 1 206 ? 2.389 -7.223 12.549 1.00 77.12 206 ILE A CA 1
ATOM 1688 C C . ILE A 1 206 ? 3.224 -6.584 13.651 1.00 77.12 206 ILE A C 1
ATOM 1690 O O . ILE A 1 206 ? 2.680 -6.106 14.644 1.00 77.12 206 ILE A O 1
ATOM 1694 N N . ILE A 1 207 ? 4.548 -6.605 13.505 1.00 67.25 207 ILE A N 1
ATOM 1695 C CA . ILE A 1 207 ? 5.426 -5.926 14.454 1.00 67.25 207 ILE A CA 1
ATOM 1696 C C . ILE A 1 207 ? 4.996 -4.455 14.531 1.00 67.25 207 ILE A C 1
ATOM 1698 O O . ILE A 1 207 ? 5.082 -3.727 13.543 1.00 67.25 207 ILE A O 1
ATOM 1702 N N . SER A 1 208 ? 4.503 -4.066 15.707 1.00 55.81 208 SER A N 1
ATOM 1703 C CA . SER A 1 208 ? 4.111 -2.698 16.029 1.00 55.81 208 SER A CA 1
ATOM 1704 C C . SER A 1 208 ? 5.294 -1.749 15.847 1.00 55.81 208 SER A C 1
ATOM 1706 O O . SER A 1 208 ? 6.449 -2.102 16.109 1.00 55.81 208 SER A O 1
ATOM 1708 N N . PHE A 1 209 ? 4.989 -0.513 15.454 1.00 52.09 209 PHE A N 1
ATOM 1709 C CA . PHE A 1 209 ? 5.960 0.578 15.385 1.00 52.09 209 PHE A CA 1
ATOM 1710 C C . PHE A 1 209 ? 6.702 0.782 16.716 1.00 52.09 209 PHE A C 1
ATOM 1712 O O . PHE A 1 209 ? 7.867 1.170 16.717 1.00 52.09 209 PHE A O 1
ATOM 1719 N N . LEU A 1 210 ? 6.051 0.464 17.839 1.00 41.38 210 LEU A N 1
ATOM 1720 C CA . LEU A 1 210 ? 6.571 0.641 19.194 1.00 41.38 210 LEU A CA 1
ATOM 1721 C C . LEU A 1 210 ? 7.633 -0.394 19.587 1.00 41.38 210 LEU A C 1
ATOM 1723 O O . LEU A 1 210 ? 8.399 -0.155 20.518 1.00 41.38 210 LEU A O 1
ATOM 1727 N N . SER A 1 211 ? 7.679 -1.556 18.924 1.00 38.59 211 SER A N 1
ATOM 1728 C CA . SER A 1 211 ? 8.423 -2.717 19.430 1.00 38.59 211 SER A CA 1
ATOM 1729 C C . SER A 1 211 ? 9.664 -3.109 18.631 1.00 38.59 211 SER A C 1
ATOM 1731 O O . SER A 1 211 ? 10.273 -4.129 18.957 1.00 38.59 211 SER A O 1
ATOM 1733 N N . SER A 1 212 ? 10.088 -2.352 17.607 1.00 38.16 212 SER A N 1
ATOM 1734 C CA . SER A 1 212 ? 11.170 -2.843 16.744 1.00 38.16 212 SER A CA 1
ATOM 1735 C C . SER A 1 212 ? 12.175 -1.839 16.189 1.00 38.16 212 SER A C 1
ATOM 1737 O O . SER A 1 212 ? 11.853 -0.778 15.664 1.00 38.16 212 SER A O 1
ATOM 1739 N N . ASN A 1 213 ? 13.421 -2.316 16.153 1.00 36.41 213 ASN A N 1
ATOM 1740 C CA . ASN A 1 213 ? 14.477 -1.899 15.230 1.00 36.41 213 ASN A CA 1
ATOM 1741 C C . ASN A 1 213 ? 14.171 -2.318 13.763 1.00 36.41 213 ASN A C 1
ATOM 1743 O O . ASN A 1 213 ? 15.103 -2.547 12.995 1.00 36.41 213 ASN A O 1
ATOM 1747 N N . ALA A 1 214 ? 12.902 -2.513 13.372 1.00 36.47 214 ALA A N 1
ATOM 1748 C CA . ALA A 1 214 ? 12.557 -3.084 12.070 1.00 36.47 214 ALA A CA 1
ATOM 1749 C C . ALA A 1 214 ? 12.800 -2.103 10.916 1.00 36.47 214 ALA A C 1
ATOM 1751 O O . ALA A 1 214 ? 12.589 -0.898 11.013 1.00 36.47 214 ALA A O 1
ATOM 1752 N N . THR A 1 215 ? 13.212 -2.655 9.784 1.00 37.84 215 THR A N 1
ATOM 1753 C CA . THR A 1 215 ? 13.498 -1.981 8.516 1.00 37.84 215 THR A CA 1
ATOM 1754 C C . THR A 1 215 ? 12.275 -2.007 7.595 1.00 37.84 215 THR A C 1
ATOM 1756 O O . THR A 1 215 ? 12.295 -2.649 6.549 1.00 37.84 215 THR A O 1
ATOM 1759 N N . SER A 1 216 ? 11.173 -1.345 7.961 1.00 46.19 216 SER A N 1
ATOM 1760 C CA . SER A 1 216 ? 10.164 -0.982 6.945 1.00 46.19 216 SER A CA 1
ATOM 1761 C C . SER A 1 216 ? 10.501 0.379 6.354 1.00 46.19 216 SER A C 1
ATOM 1763 O O . SER A 1 216 ? 11.005 1.213 7.083 1.00 46.19 216 SER A O 1
ATOM 1765 N N . GLY A 1 217 ? 10.239 0.641 5.070 1.00 45.47 217 GLY A N 1
ATOM 1766 C CA . GLY A 1 217 ? 10.643 1.905 4.419 1.00 45.47 217 GLY A CA 1
ATOM 1767 C C . GLY A 1 217 ? 10.202 3.191 5.149 1.00 45.47 217 GLY A C 1
ATOM 1768 O O . GLY A 1 217 ? 10.956 4.159 5.199 1.00 45.47 217 GLY A O 1
ATOM 1769 N N . PHE A 1 218 ? 9.027 3.185 5.791 1.00 52.94 218 PHE A N 1
ATOM 1770 C CA . PHE A 1 218 ? 8.572 4.286 6.653 1.00 52.94 218 PHE A CA 1
ATOM 1771 C C . PHE A 1 218 ? 9.188 4.211 8.067 1.00 52.94 218 PHE A C 1
ATOM 1773 O O . PHE A 1 218 ? 9.550 5.236 8.638 1.00 52.94 218 PHE A O 1
ATOM 1780 N N . ILE A 1 219 ? 9.395 3.007 8.623 1.00 49.62 219 ILE A N 1
ATOM 1781 C CA . ILE A 1 219 ? 10.029 2.794 9.941 1.00 49.62 219 ILE A CA 1
ATOM 1782 C C . ILE A 1 219 ? 11.531 3.111 9.916 1.00 49.62 219 ILE A C 1
ATOM 1784 O O . ILE A 1 219 ? 12.042 3.690 10.868 1.00 49.62 219 ILE A O 1
ATOM 1788 N N . SER A 1 220 ? 12.250 2.801 8.838 1.00 48.31 220 SER A N 1
ATOM 1789 C CA . SER A 1 220 ? 13.648 3.174 8.645 1.00 48.31 220 SER A CA 1
ATOM 1790 C C . SER A 1 220 ? 13.788 4.689 8.622 1.00 48.31 220 SER A C 1
ATOM 1792 O O . SER A 1 220 ? 14.721 5.194 9.227 1.00 48.31 220 SER A O 1
ATOM 1794 N N . MET A 1 221 ? 12.827 5.412 8.032 1.00 50.53 221 MET A N 1
ATOM 1795 C CA . MET A 1 221 ? 12.775 6.876 8.062 1.00 50.53 221 MET A CA 1
ATOM 1796 C C . MET A 1 221 ? 12.469 7.429 9.467 1.00 50.53 221 MET A C 1
ATOM 1798 O O . MET A 1 221 ? 13.114 8.377 9.906 1.00 50.53 221 MET A O 1
ATOM 1802 N N . LEU A 1 222 ? 11.542 6.826 10.220 1.00 51.50 222 LEU A N 1
ATOM 1803 C CA . LEU A 1 222 ? 11.253 7.235 11.605 1.00 51.50 222 LEU A CA 1
ATOM 1804 C C . LEU A 1 222 ? 12.411 6.919 12.575 1.00 51.50 222 LEU A C 1
ATOM 1806 O O . LEU A 1 222 ? 12.729 7.722 13.455 1.00 51.50 222 LEU A O 1
ATOM 1810 N N . ASN A 1 223 ? 13.103 5.793 12.378 1.00 46.84 223 ASN A N 1
ATOM 1811 C CA . ASN A 1 223 ? 14.270 5.380 13.163 1.00 46.84 223 ASN A CA 1
ATOM 1812 C C . ASN A 1 223 ? 15.530 6.222 12.878 1.00 46.84 223 ASN A C 1
ATOM 1814 O O . ASN A 1 223 ? 16.480 6.189 13.668 1.00 46.84 223 ASN A O 1
ATOM 1818 N N . LEU A 1 224 ? 15.544 7.038 11.816 1.00 47.16 224 LEU A N 1
ATOM 1819 C CA . LEU A 1 224 ? 16.635 7.979 11.525 1.00 47.16 224 LEU A CA 1
ATOM 1820 C C . LEU A 1 224 ? 16.740 9.138 12.527 1.00 47.16 224 LEU A C 1
ATOM 1822 O O . LEU A 1 224 ? 17.760 9.827 12.537 1.00 47.16 224 LEU A O 1
ATOM 1826 N N . LYS A 1 225 ? 15.792 9.270 13.469 1.00 43.31 225 LYS A N 1
ATOM 1827 C CA . LYS A 1 225 ? 15.945 10.124 14.661 1.00 43.31 225 LYS A CA 1
ATOM 1828 C C . LYS A 1 225 ? 17.231 9.802 15.451 1.00 43.31 225 LYS A C 1
ATOM 1830 O O . LYS A 1 225 ? 17.772 10.681 16.109 1.00 43.31 225 LYS A O 1
ATOM 1835 N N . LYS A 1 226 ? 17.753 8.566 15.363 1.00 42.44 226 LYS A N 1
ATOM 1836 C CA . LYS A 1 226 ? 18.996 8.126 16.033 1.00 42.44 226 LYS A CA 1
ATOM 1837 C C . LYS A 1 226 ? 20.292 8.373 15.245 1.00 42.44 226 LYS A C 1
ATOM 1839 O O . LYS A 1 226 ? 21.361 8.195 15.817 1.00 42.44 226 LYS A O 1
ATOM 1844 N N . ARG A 1 227 ? 20.239 8.747 13.958 1.00 41.81 227 ARG A N 1
ATOM 1845 C CA . ARG A 1 227 ? 21.441 8.908 13.104 1.00 41.81 227 ARG A CA 1
ATOM 1846 C C . ARG A 1 227 ? 21.854 10.365 12.844 1.00 41.81 227 ARG A C 1
ATOM 1848 O O . ARG A 1 227 ? 22.725 10.592 12.015 1.00 41.81 227 ARG A O 1
ATOM 1855 N N . ASN A 1 228 ? 21.284 11.340 13.560 1.00 45.81 228 ASN A N 1
ATOM 1856 C CA . ASN A 1 228 ? 21.632 12.773 13.479 1.00 45.81 228 ASN A CA 1
ATOM 1857 C C . ASN A 1 228 ? 21.533 13.428 12.080 1.00 45.81 228 ASN A C 1
ATOM 1859 O O . ASN A 1 228 ? 21.983 14.558 11.916 1.00 45.81 228 ASN A O 1
ATOM 1863 N N . SER A 1 229 ? 20.921 12.782 11.084 1.00 50.25 229 SER A N 1
ATOM 1864 C CA . SER A 1 229 ? 20.812 13.309 9.713 1.00 50.25 229 SER A CA 1
ATOM 1865 C C . SER A 1 229 ? 19.421 13.838 9.332 1.00 50.25 229 SER A C 1
ATOM 1867 O O . SER A 1 229 ? 19.260 14.375 8.241 1.00 50.25 229 SER A O 1
ATOM 1869 N N . PHE A 1 230 ? 18.420 13.739 10.219 1.00 56.94 230 PHE A N 1
ATOM 1870 C CA . PHE A 1 230 ? 17.025 14.099 9.923 1.00 56.94 230 PHE A CA 1
ATOM 1871 C C . PHE A 1 230 ? 16.353 14.840 11.091 1.00 56.94 230 PHE A C 1
ATOM 1873 O O . PHE A 1 230 ? 16.485 14.430 12.244 1.00 56.94 230 PHE A O 1
ATOM 1880 N N . SER A 1 231 ? 15.585 15.899 10.800 1.00 58.00 231 SER A N 1
ATOM 1881 C CA . SER A 1 231 ? 14.763 16.621 11.788 1.00 58.00 231 SER A CA 1
ATOM 1882 C C . SER A 1 231 ? 13.299 16.676 11.345 1.00 58.00 231 SER A C 1
ATOM 1884 O O . SER A 1 231 ? 12.969 17.380 10.392 1.00 58.00 231 SER A O 1
ATOM 1886 N N . PHE A 1 232 ? 12.418 15.952 12.040 1.00 68.00 232 PHE A N 1
ATOM 1887 C CA . PHE A 1 232 ? 10.967 16.113 11.901 1.00 68.00 232 PHE A CA 1
ATOM 1888 C C . PHE A 1 232 ? 10.530 17.507 12.375 1.00 68.00 232 PHE A C 1
ATOM 1890 O O . PHE A 1 232 ? 11.127 18.059 13.300 1.00 68.00 232 PHE A O 1
ATOM 1897 N N . THR A 1 233 ? 9.476 18.059 11.769 1.00 73.81 233 THR A N 1
ATOM 1898 C CA . THR A 1 233 ? 8.819 19.269 12.280 1.00 73.81 233 THR A CA 1
ATOM 1899 C C . THR A 1 233 ? 8.183 18.983 13.643 1.00 73.81 233 THR A C 1
ATOM 1901 O O . THR A 1 233 ? 7.880 17.834 13.976 1.00 73.81 233 THR A O 1
ATOM 1904 N N . GLU A 1 234 ? 7.946 20.021 14.445 1.00 78.06 234 GLU A N 1
ATOM 1905 C CA . GLU A 1 234 ? 7.274 19.866 15.742 1.00 78.06 234 GLU A CA 1
ATOM 1906 C C . GLU A 1 234 ? 5.875 19.240 15.589 1.00 78.06 234 GLU A C 1
ATOM 1908 O O . GLU A 1 234 ? 5.463 18.403 16.393 1.00 78.06 234 GLU A O 1
ATOM 1913 N N . GLU A 1 235 ? 5.164 19.591 14.515 1.00 81.19 235 GLU A N 1
ATOM 1914 C CA . GLU A 1 235 ? 3.868 19.005 14.171 1.00 81.19 235 GLU A CA 1
ATOM 1915 C C . GLU A 1 235 ? 3.972 17.492 13.933 1.00 81.19 235 GLU A C 1
ATOM 1917 O O . GLU A 1 235 ? 3.196 16.724 14.503 1.00 81.19 235 GLU A O 1
ATOM 1922 N N . HIS A 1 236 ? 4.967 17.039 13.164 1.00 78.75 236 HIS A N 1
ATOM 1923 C CA . HIS A 1 236 ? 5.197 15.612 12.942 1.00 78.75 236 HIS A CA 1
ATOM 1924 C C . HIS A 1 236 ? 5.485 14.860 14.239 1.00 78.75 236 HIS A C 1
ATOM 1926 O O . HIS A 1 236 ? 4.968 13.762 14.430 1.00 78.75 236 HIS A O 1
ATOM 1932 N N . VAL A 1 237 ? 6.275 15.443 15.145 1.00 76.06 237 VAL A N 1
ATOM 1933 C CA . VAL A 1 237 ? 6.563 14.820 16.446 1.00 76.06 237 VAL A CA 1
ATOM 1934 C C . VAL A 1 237 ? 5.281 14.656 17.264 1.00 76.06 237 VAL A C 1
ATOM 1936 O O . VAL A 1 237 ? 5.027 13.567 17.774 1.00 76.06 237 VAL A O 1
ATOM 1939 N N . LYS A 1 238 ? 4.422 15.681 17.315 1.00 78.56 238 LYS A N 1
ATOM 1940 C CA . LYS A 1 238 ? 3.125 15.602 18.010 1.00 78.56 238 LYS A CA 1
ATOM 1941 C C . LYS A 1 238 ? 2.214 14.525 17.418 1.00 78.56 238 LYS A C 1
ATOM 1943 O O . LYS A 1 238 ? 1.568 13.784 18.159 1.00 78.56 238 LYS A O 1
ATOM 1948 N N . LEU A 1 239 ? 2.159 14.419 16.089 1.00 79.75 239 LEU A N 1
ATOM 1949 C CA . LEU A 1 239 ? 1.369 13.388 15.412 1.00 79.75 239 LEU A CA 1
ATOM 1950 C C . LEU A 1 239 ? 1.929 11.981 15.661 1.00 79.75 239 LEU A C 1
ATOM 1952 O O . LEU A 1 239 ? 1.156 11.046 15.864 1.00 79.75 239 LEU A O 1
ATOM 1956 N N . LEU A 1 240 ? 3.255 11.830 15.703 1.00 76.38 240 LEU A N 1
ATOM 1957 C CA . LEU A 1 240 ? 3.910 10.566 16.038 1.00 76.38 240 LEU A CA 1
ATOM 1958 C C . LEU A 1 240 ? 3.540 10.093 17.442 1.00 76.38 240 LEU A C 1
ATOM 1960 O O . LEU A 1 240 ? 3.037 8.983 17.584 1.00 76.38 240 LEU A O 1
ATOM 1964 N N . GLU A 1 241 ? 3.700 10.953 18.448 1.00 76.19 241 GLU A N 1
ATOM 1965 C CA . GLU A 1 241 ? 3.364 10.635 19.842 1.00 76.19 241 GLU A CA 1
ATOM 1966 C C . GLU A 1 241 ? 1.878 10.306 20.021 1.00 76.19 241 GLU A C 1
ATOM 1968 O O . GLU A 1 241 ? 1.507 9.435 20.810 1.00 76.19 241 GLU A O 1
ATOM 1973 N N . LYS A 1 242 ? 1.000 10.998 19.286 1.00 81.00 242 LYS A N 1
ATOM 1974 C CA . LYS A 1 242 ? -0.431 10.689 19.286 1.00 81.00 242 LYS A CA 1
ATOM 1975 C C . LYS A 1 242 ? -0.704 9.325 18.649 1.00 81.00 242 LYS A C 1
ATOM 1977 O O . LYS A 1 242 ? -1.461 8.542 19.213 1.00 81.00 242 LYS A O 1
ATOM 1982 N N . GLY A 1 243 ? -0.079 9.031 17.511 1.00 77.81 243 GLY A N 1
ATOM 1983 C CA . GLY A 1 243 ? -0.202 7.738 16.838 1.00 77.81 243 GLY A CA 1
ATOM 1984 C C . GLY A 1 243 ? 0.289 6.576 17.703 1.00 77.81 243 GLY A C 1
ATOM 1985 O O . GLY A 1 243 ? -0.374 5.545 17.756 1.00 77.81 243 GLY A O 1
ATOM 1986 N N . ASP A 1 244 ? 1.396 6.766 18.425 1.00 76.62 244 ASP A N 1
ATOM 1987 C CA . ASP A 1 244 ? 1.945 5.792 19.377 1.00 76.62 244 ASP A CA 1
ATOM 1988 C C . ASP A 1 244 ? 0.918 5.423 20.460 1.00 76.62 244 ASP A C 1
ATOM 1990 O O . ASP A 1 244 ? 0.661 4.244 20.706 1.00 76.62 244 ASP A O 1
ATOM 1994 N N . LYS A 1 245 ? 0.263 6.430 21.050 1.00 78.38 245 LYS A N 1
ATOM 1995 C CA . LYS A 1 245 ? -0.778 6.231 22.072 1.00 78.38 245 LYS A CA 1
ATOM 1996 C C . LYS A 1 245 ? -2.008 5.506 21.528 1.00 78.38 245 LYS A C 1
ATOM 1998 O O . LYS A 1 245 ? -2.532 4.612 22.189 1.00 78.38 245 LYS A O 1
ATOM 2003 N N . GLU A 1 246 ? -2.483 5.872 20.337 1.00 82.56 246 GLU A N 1
ATOM 2004 C CA . GLU A 1 246 ? -3.650 5.215 19.727 1.00 82.56 246 GLU A CA 1
ATOM 2005 C C . GLU A 1 246 ? -3.370 3.749 19.373 1.00 82.56 246 GLU A C 1
ATOM 2007 O O . GLU A 1 246 ? -4.217 2.874 19.576 1.00 82.56 246 GLU A O 1
ATOM 2012 N N . GLU A 1 247 ? -2.164 3.457 18.886 1.00 74.88 247 GLU A N 1
ATOM 2013 C CA . GLU A 1 247 ? -1.729 2.095 18.594 1.00 74.88 247 GLU A CA 1
ATOM 2014 C C . GLU A 1 247 ? -1.656 1.248 19.873 1.00 74.88 247 GLU A C 1
ATOM 2016 O O . GLU A 1 247 ? -2.198 0.141 19.907 1.00 74.88 247 GLU A O 1
ATOM 2021 N N . GLU A 1 248 ? -1.077 1.784 20.952 1.00 76.38 248 GLU A N 1
ATOM 2022 C CA . GLU A 1 248 ? -1.031 1.120 22.258 1.00 76.38 248 GLU A CA 1
ATOM 2023 C C . GLU A 1 248 ? -2.437 0.851 22.819 1.00 76.38 248 GLU A C 1
ATOM 2025 O O . GLU A 1 248 ? -2.740 -0.273 23.235 1.00 76.38 248 GLU A O 1
ATOM 2030 N N . ASN A 1 249 ? -3.332 1.843 22.768 1.00 81.56 249 ASN A N 1
ATOM 2031 C CA . ASN A 1 249 ? -4.724 1.698 23.203 1.00 81.56 249 ASN A CA 1
ATOM 2032 C C . ASN A 1 249 ? -5.431 0.547 22.481 1.00 81.56 249 ASN A C 1
ATOM 2034 O O . ASN A 1 249 ? -6.191 -0.217 23.081 1.00 81.56 249 ASN A O 1
ATOM 2038 N N . ILE A 1 250 ? -5.166 0.388 21.188 1.00 78.56 250 ILE A N 1
ATOM 2039 C CA . ILE A 1 250 ? -5.756 -0.670 20.375 1.00 78.56 250 ILE A CA 1
ATOM 2040 C C . ILE A 1 250 ? -5.130 -2.023 20.655 1.00 78.56 250 ILE A C 1
ATOM 2042 O O . ILE A 1 250 ? -5.867 -3.000 20.778 1.00 78.56 250 ILE A O 1
ATOM 2046 N N . LEU A 1 251 ? -3.810 -2.106 20.799 1.00 73.00 251 LEU A N 1
ATOM 2047 C CA . LEU A 1 251 ? -3.152 -3.352 21.187 1.00 73.00 251 LEU A CA 1
ATOM 2048 C C . LEU A 1 251 ? -3.656 -3.843 22.551 1.00 73.00 251 LEU A C 1
ATOM 2050 O O . LEU A 1 251 ? -3.874 -5.043 22.723 1.00 73.00 251 LEU A O 1
ATOM 2054 N N . ASN A 1 252 ? -3.932 -2.924 23.481 1.00 76.88 252 ASN A N 1
ATOM 2055 C CA . ASN A 1 252 ? -4.562 -3.231 24.765 1.00 76.88 252 ASN A CA 1
ATOM 2056 C C . ASN A 1 252 ? -6.033 -3.652 24.608 1.00 76.88 252 ASN A C 1
ATOM 2058 O O . ASN A 1 252 ? -6.477 -4.611 25.239 1.00 76.88 252 ASN A O 1
ATOM 2062 N N . LYS A 1 253 ? -6.796 -2.989 23.730 1.00 80.94 253 LYS A N 1
ATOM 2063 C CA . LYS A 1 253 ? -8.189 -3.361 23.427 1.00 80.94 253 LYS A CA 1
ATOM 2064 C C . LYS A 1 253 ? -8.293 -4.747 22.782 1.00 80.94 253 LYS A C 1
ATOM 2066 O O . LYS A 1 253 ? -9.233 -5.492 23.053 1.00 80.94 253 LYS A O 1
ATOM 2071 N N . TYR A 1 254 ? -7.331 -5.108 21.937 1.00 73.75 254 TYR A N 1
ATOM 2072 C CA . TYR A 1 254 ? -7.286 -6.370 21.210 1.00 73.75 254 TYR A CA 1
ATOM 2073 C C . TYR A 1 254 ? -6.146 -7.254 21.724 1.00 73.75 254 TYR A C 1
ATOM 2075 O O . TYR A 1 254 ? -5.228 -7.582 20.978 1.00 73.75 254 TYR A O 1
ATOM 2083 N N . ASN A 1 255 ? -6.250 -7.732 22.971 1.00 65.31 255 ASN A N 1
ATOM 2084 C CA . ASN A 1 255 ? -5.274 -8.647 23.592 1.00 65.31 255 ASN A CA 1
ATOM 2085 C C . ASN A 1 255 ? -4.857 -9.836 22.699 1.00 65.31 255 ASN A C 1
ATOM 2087 O O . ASN A 1 255 ? -3.725 -10.306 22.784 1.00 65.31 255 ASN A O 1
ATOM 2091 N N . LYS A 1 256 ? -5.741 -10.303 21.803 1.00 61.00 256 LYS A N 1
ATOM 2092 C CA . LYS A 1 256 ? -5.423 -11.338 20.804 1.00 61.00 256 LYS A CA 1
ATOM 2093 C C . LYS A 1 256 ? -4.295 -10.932 19.850 1.00 61.00 256 LYS A C 1
ATOM 2095 O O . LYS A 1 256 ? -3.461 -11.773 19.553 1.00 61.00 256 LYS A O 1
ATOM 2100 N N . LEU A 1 257 ? -4.229 -9.671 19.412 1.00 62.28 257 LEU A N 1
ATOM 2101 C CA . LEU A 1 257 ? -3.124 -9.171 18.584 1.00 62.28 257 LEU A CA 1
ATOM 2102 C C . LEU A 1 257 ? -1.805 -9.194 19.351 1.00 62.28 257 LEU A C 1
ATOM 2104 O O . LEU A 1 257 ? -0.785 -9.584 18.802 1.00 62.28 257 LEU A O 1
ATOM 2108 N N . ARG A 1 258 ? -1.823 -8.843 20.638 1.00 59.91 258 ARG A N 1
ATOM 2109 C CA . ARG A 1 258 ? -0.610 -8.770 21.463 1.00 59.91 258 ARG A CA 1
ATOM 2110 C C . ARG A 1 258 ? 0.092 -10.122 21.636 1.00 59.91 258 ARG A C 1
ATOM 2112 O O . ARG A 1 258 ? 1.308 -10.153 21.782 1.00 59.91 258 ARG A O 1
ATOM 2119 N N . ILE A 1 259 ? -0.671 -11.214 21.626 1.00 57.91 259 ILE A N 1
ATOM 2120 C CA . ILE A 1 259 ? -0.189 -12.576 21.916 1.00 57.91 259 ILE A CA 1
ATOM 2121 C C . ILE A 1 259 ? -0.056 -13.415 20.628 1.00 57.91 259 ILE A C 1
ATOM 2123 O O . ILE A 1 259 ? 0.525 -14.498 20.642 1.00 57.91 259 ILE A O 1
ATOM 2127 N N . ALA A 1 260 ? -0.584 -12.933 19.499 1.00 62.09 260 ALA A N 1
ATOM 2128 C CA . ALA A 1 260 ? -0.536 -13.659 18.238 1.00 62.09 260 ALA A CA 1
ATOM 2129 C C . ALA A 1 260 ? 0.901 -13.751 17.676 1.00 62.09 260 ALA A C 1
ATOM 2131 O O . ALA A 1 260 ? 1.682 -12.805 17.821 1.00 62.09 260 ALA A O 1
ATOM 2132 N N . PRO A 1 261 ? 1.255 -14.863 16.999 1.00 71.25 261 PRO A N 1
ATOM 2133 C CA . PRO A 1 261 ? 2.550 -15.007 16.338 1.00 71.25 261 PRO A CA 1
ATOM 2134 C C . PRO A 1 261 ? 2.733 -13.949 15.247 1.00 71.25 261 PRO A C 1
ATOM 2136 O O . PRO A 1 261 ? 1.758 -13.392 14.742 1.00 71.25 261 PRO A O 1
ATOM 2139 N N . LEU A 1 262 ? 3.975 -13.688 14.840 1.00 78.00 262 LEU A N 1
ATOM 2140 C CA . LEU A 1 262 ? 4.231 -12.751 13.748 1.00 78.00 262 LEU A CA 1
ATOM 2141 C C . LEU A 1 262 ? 3.625 -13.243 12.435 1.00 78.00 262 LEU A C 1
ATOM 2143 O O . LEU A 1 262 ? 3.636 -14.437 12.132 1.00 78.00 262 LEU A O 1
ATOM 2147 N N . CYS A 1 263 ? 3.078 -12.306 11.667 1.00 77.94 263 CYS A N 1
ATOM 2148 C CA . CYS A 1 263 ? 2.486 -12.618 10.381 1.00 77.94 263 CYS A CA 1
ATOM 2149 C C . CYS A 1 263 ? 3.523 -13.139 9.396 1.00 77.94 263 CYS A C 1
ATOM 2151 O O . CYS A 1 263 ? 4.645 -12.637 9.306 1.00 77.94 263 CYS A O 1
ATOM 2153 N N . ASP A 1 264 ? 3.094 -14.142 8.638 1.00 74.69 264 ASP A N 1
ATOM 2154 C CA . ASP A 1 264 ? 3.922 -14.792 7.646 1.00 74.69 264 ASP A CA 1
ATOM 2155 C C . ASP A 1 264 ? 4.293 -13.828 6.509 1.00 74.69 264 ASP A C 1
ATOM 2157 O O . ASP A 1 264 ? 3.446 -13.157 5.905 1.00 74.69 264 ASP A O 1
ATOM 2161 N N . LYS A 1 265 ? 5.594 -13.784 6.228 1.00 66.44 265 LYS A N 1
ATOM 2162 C CA . LYS A 1 265 ? 6.207 -13.044 5.124 1.00 66.44 265 LYS A CA 1
ATOM 2163 C C . LYS A 1 265 ? 6.758 -13.981 4.045 1.00 66.44 265 LYS A C 1
ATOM 2165 O O . LYS A 1 265 ? 7.179 -13.495 2.998 1.00 66.44 265 LYS A O 1
ATOM 2170 N N . SER A 1 266 ? 6.735 -15.295 4.257 1.00 58.25 266 SER A N 1
ATOM 2171 C CA . SER A 1 266 ? 7.249 -16.289 3.316 1.00 58.25 266 SER A CA 1
ATOM 2172 C C . SER A 1 266 ? 6.397 -16.402 2.039 1.00 58.25 266 SER A C 1
ATOM 2174 O O . SER A 1 266 ? 5.340 -15.769 1.911 1.00 58.25 266 SER A O 1
ATOM 2176 N N . PHE A 1 267 ? 6.961 -17.091 1.043 1.00 47.81 267 PHE A N 1
ATOM 2177 C CA . PHE A 1 267 ? 6.442 -17.231 -0.322 1.00 47.81 267 PHE A CA 1
ATOM 2178 C C . PHE A 1 267 ? 5.461 -18.388 -0.465 1.00 47.81 267 PHE A C 1
ATOM 2180 O O . PHE A 1 267 ? 5.792 -19.488 0.026 1.00 47.81 267 PHE A O 1
#

pLDDT: mean 70.44, std 17.51, range [24.78, 93.44]

Organism: Meloidogyne enterolobii (NCBI:txid390850)